Protein 2DYK (pdb70)

Solvent-accessible surface area: 14381 Å² total; per-residue (Å²): 132,47,37,0,0,0,0,0,6,24,38,0,18,11,53,54,1,9,70,90,0,71,161,47,200,93,120,69,63,112,8,61,0,105,15,121,106,28,118,0,45,0,0,4,0,16,41,18,15,88,21,18,52,26,76,161,141,9,61,89,71,0,46,163,6,0,127,90,9,55,0,0,0,0,0,0,2,4,102,14,108,25,12,42,10,1,113,62,0,0,72,14,2,104,187,71,63,46,66,18,7,2,0,0,5,29,0,31,60,81,135,48,65,151,164,5,45,72,6,114,69,4,54,35,44,109,9,15,28,1,0,21,137,111,47,61,26,6,106,93,0,4,100,16,0,52,140,106,15,134,131,46,32,0,0,0,0,0,36,30,130,0,20,11,51,55,1,8,73,93,0,69,158,40,202,90,121,71,72,111,8,59,1,110,15,121,98,26,125,0,40,0,0,1,0,16,37,18,16,106,39,106,128,19,69,154,128,3,40,91,69,0,42,167,8,2,103,85,5,55,0,0,0,0,0,0,10,5,127,52,144,27,46,137,10,1,112,74,0,0,83,1,1,63,112,55,0,15,12,6,6,1,0,0,5,56,0,36,57,82,137,41,65,151,164,5,46,77,6,116,68,3,38,15,12,96,10,16,24,1,0,19,139,107,53,59,24,10,100,86,0,2,82,9,0,51,71,38,11,91

Foldseek 3Di:
DAEEEEDEFPPLCQVLLVVLQQPDEVVKDWHWGQYPLGIYIYIYLHVLDPHRADDPSSLVVVCVVCVRHQEYEYGDALQDDQDPRSLVVLVVVVVVPHQYAYEHEQPVDPVSLVVNVVVCPSPRHDHQYAYSPNGPRSVVVVVVVSVRDD/DAEEEEDEFPPLCQVLLVVLQLVDECCKDWHWGQYVLGIYIYIYLHNLDPHGDDDPSSLVVVCVVCVRHQEYEYEDALQDDQDPRSLVVLVSVVVVVHQYAYEHEQPQDPVSLVVNVVVCPSPNHDHQYAYSPNGPRSVVVVVVVSVRTD

B-factor: mean 21.93, std 9.28, range [5.08, 56.49]

Radius of gyration: 20.12 Å; Cα contacts (8 Å, |Δi|>4): 597; chains: 2; bounding box: 38×38×59 Å

InterPro domains:
  IPR005225 Small GTP-binding domain [TIGR00231] (3-153)
  IPR005225 Small GTP-binding domain [TIGR00231] (174-334)
  IPR006073 GTP binding domain [PF01926] (3-117)
  IPR006073 GTP binding domain [PF01926] (176-290)
  IPR006073 GTP binding domain [PR00326] (176-196)
  IPR006073 GTP binding domain [PR00326] (244-262)
  IPR015946 K homology domain-like, alpha/beta [G3DSA:3.30.300.20] (346-429)
  IPR016484 GTPase Der [MF_00195] (1-429)
  IPR016484 GTPase Der [PIRSF006485] (1-429)
  IPR016484 GTPase Der [TIGR03594] (3-426)
  IPR027417 P-loop containing nucleoside triphosphate hydrolase [G3DSA:3.40.50.300] (1-161)
  IPR027417 P-loop containing nucleoside triphosphate hydrolase [G3DSA:3.40.50.300] (170-342)
  IPR027417 P-loop containing nucleoside triphosphate hydrolase [SSF52540] (3-161)
  IPR027417 P-loop containing nucleoside triphosphate hydrolase [SSF52540] (135-428)
  IPR031166 EngA-type guanine nucleotide-binding (G) domain [PS51712] (2-164)
  IPR031166 EngA-type guanine nucleotide-binding (G) domain [PS51712] (174-344)
  IPR032859 GTPase Der, C-terminal KH-domain-like [PF14714] (346-426)

Nearest PDB structures (foldseek):
  2dyk-assembly2_B  TM=1.006E+00  e=6.445E-31  Thermus thermophilus HB8
  5x4b-assembly1_A  TM=8.809E-01  e=1.754E-14  Bacillus subtilis subsp. subtilis str. 168
  5x4b-assembly2_B  TM=8.937E-01  e=6.808E-14  Bacillus subtilis subsp. subtilis str. 168
  5dn8-assembly1_A  TM=8.579E-01  e=1.245E-12  Coxiella burnetii RSA 493
  9bss-assembly1_W  TM=8.688E-01  e=1.220E-10  Bacillus subtilis subsp. subtilis str. 168

CATH classification: 3.40.50.300

Structure (mmCIF, N/CA/C/O backbone):
data_2DYK
#
_entry.id   2DYK
#
_cell.length_a   35.421
_cell.length_b   50.539
_cell.length_c   50.453
_cell.angle_alpha   119.88
_cell.angle_beta   90.02
_cell.angle_gamma   88.91
#
_symmetry.space_group_name_H-M   'P 1'
#
loop_
_entity.id
_entity.type
_entity.pdbx_description
1 polymer 'GTP-binding protein'
2 non-polymer "GUANOSINE-5'-DIPHOSPHATE"
3 water water
#
loop_
_atom_site.group_PDB
_atom_site.id
_atom_site.type_symbol
_atom_site.label_atom_id
_atom_site.label_alt_id
_atom_site.label_comp_id
_atom_site.label_asym_id
_atom_site.label_entity_id
_atom_site.label_seq_id
_atom_site.pdbx_PDB_ins_code
_atom_site.Cartn_x
_atom_site.Cartn_y
_atom_site.Cartn_z
_atom_site.occupancy
_atom_site.B_iso_or_equiv
_atom_site.auth_seq_id
_atom_site.auth_comp_id
_atom_site.auth_asym_id
_atom_site.auth_atom_id
_atom_site.pdbx_PDB_model_num
ATOM 1 N N . MET A 1 1 ? 46.818 28.012 39.084 1.00 31.80 1 MET A N 1
ATOM 2 C CA . MET A 1 1 ? 45.707 28.922 39.477 1.00 29.36 1 MET A CA 1
ATOM 3 C C . MET A 1 1 ? 44.384 28.378 38.959 1.00 27.14 1 MET A C 1
ATOM 4 O O . MET A 1 1 ? 44.353 27.389 38.217 1.00 25.07 1 MET A O 1
ATOM 9 N N . HIS A 1 2 ? 43.292 29.013 39.371 1.00 24.25 2 HIS A N 1
ATOM 10 C CA . HIS A 1 2 ? 41.966 28.595 38.943 1.00 21.89 2 HIS A CA 1
ATOM 11 C C . HIS A 1 2 ? 41.819 28.834 37.448 1.00 21.01 2 HIS A C 1
ATOM 12 O O . HIS A 1 2 ? 42.444 29.738 36.890 1.00 17.48 2 HIS A O 1
ATOM 19 N N . LYS A 1 3 ? 40.988 28.024 36.800 1.00 19.00 3 LYS A N 1
ATOM 20 C CA . LYS A 1 3 ? 40.778 28.165 35.369 1.00 17.69 3 LYS A CA 1
ATOM 21 C C . LYS A 1 3 ? 39.288 28.325 35.082 1.00 16.05 3 LYS A C 1
ATOM 22 O O . LYS A 1 3 ? 38.472 27.512 35.536 1.00 15.07 3 LYS A O 1
ATOM 28 N N . VAL A 1 4 ? 38.957 29.386 34.345 1.00 13.64 4 VAL A N 1
ATOM 29 C CA . VAL A 1 4 ? 37.589 29.706 33.958 1.00 9.98 4 VAL A CA 1
ATOM 30 C C . VAL A 1 4 ? 37.560 29.717 32.440 1.00 12.54 4 VAL A C 1
ATOM 31 O O . VAL A 1 4 ? 38.409 30.335 31.799 1.00 12.59 4 VAL A O 1
ATOM 35 N N . VAL A 1 5 ? 36.567 29.051 31.862 1.00 12.76 5 VAL A N 1
ATOM 36 C CA . VAL A 1 5 ? 36.494 28.938 30.421 1.00 9.35 5 VAL A CA 1
ATOM 37 C C . VAL A 1 5 ? 35.166 29.432 29.848 1.00 10.58 5 VAL A C 1
ATOM 38 O O . VAL A 1 5 ? 34.088 29.074 30.337 1.00 11.27 5 VAL A O 1
ATOM 42 N N . ILE A 1 6 ? 35.260 30.265 28.814 1.00 10.18 6 ILE A N 1
ATOM 43 C CA . ILE A 1 6 ? 34.087 30.793 28.144 1.00 10.39 6 ILE A CA 1
ATOM 44 C C . ILE A 1 6 ? 33.776 29.850 26.982 1.00 12.49 6 ILE A C 1
ATOM 45 O O . ILE A 1 6 ? 34.671 29.512 26.200 1.00 9.52 6 ILE A O 1
ATOM 50 N N . VAL A 1 7 ? 32.506 29.456 26.889 1.00 10.41 7 VAL A N 1
ATOM 51 C CA . VAL A 1 7 ? 32.010 28.551 25.868 1.00 13.02 7 VAL A CA 1
ATOM 52 C C . VAL A 1 7 ? 30.712 29.130 25.296 1.00 14.29 7 VAL A C 1
ATOM 53 O O . VAL A 1 7 ? 29.885 29.712 26.024 1.00 12.68 7 VAL A O 1
ATOM 57 N N . GLY A 1 8 ? 30.560 29.006 23.983 1.00 16.01 8 GLY A N 1
ATOM 58 C CA . GLY A 1 8 ? 29.373 29.525 23.327 1.00 10.88 8 GLY A CA 1
ATOM 59 C C . GLY A 1 8 ? 29.601 29.584 21.834 1.00 13.74 8 GLY A C 1
ATOM 60 O O . GLY A 1 8 ? 30.743 29.510 21.352 1.00 10.96 8 GLY A O 1
ATOM 61 N N . ARG A 1 9 ? 28.513 29.714 21.093 1.00 11.85 9 ARG A N 1
ATOM 62 C CA . ARG A 1 9 ? 28.607 29.773 19.651 1.00 14.43 9 ARG A CA 1
ATOM 63 C C . ARG A 1 9 ? 29.240 31.074 19.159 1.00 13.86 9 ARG A C 1
ATOM 64 O O . ARG A 1 9 ? 29.405 32.032 19.914 1.00 14.15 9 ARG A O 1
ATOM 72 N N . PRO A 1 10 ? 29.627 31.114 17.872 1.00 15.04 10 PRO A N 1
ATOM 73 C CA . PRO A 1 10 ? 30.243 32.308 17.296 1.00 12.95 10 PRO A CA 1
ATOM 74 C C . PRO A 1 10 ? 29.357 33.554 17.336 1.00 14.16 10 PRO A C 1
ATOM 75 O O . PRO A 1 10 ? 28.124 33.475 17.277 1.00 14.37 10 PRO A O 1
ATOM 79 N N . ASN A 1 11 ? 30.013 34.694 17.474 1.00 12.09 11 ASN A N 1
ATOM 80 C CA . ASN A 1 11 ? 29.385 36.004 17.485 1.00 15.38 11 ASN A CA 1
ATOM 81 C C . ASN A 1 11 ? 28.463 36.380 18.643 1.00 14.68 11 ASN A C 1
ATOM 82 O O . ASN A 1 11 ? 27.707 37.350 18.530 1.00 14.90 11 ASN A O 1
ATOM 87 N N . VAL A 1 12 ? 28.515 35.648 19.751 1.00 13.05 12 VAL A N 1
ATOM 88 C CA . VAL A 1 12 ? 27.664 36.007 20.881 1.00 12.56 12 VAL A CA 1
ATOM 89 C C . VAL A 1 12 ? 28.375 37.024 21.780 1.00 14.04 12 VAL A C 1
ATOM 90 O O . VAL A 1 12 ? 27.796 37.519 22.732 1.00 16.09 12 VAL A O 1
ATOM 94 N N . GLY A 1 13 ? 29.635 37.325 21.475 1.00 11.22 13 GLY A N 1
ATOM 95 C CA . GLY A 1 13 ? 30.360 38.319 22.257 1.00 13.29 13 GLY A CA 1
ATOM 96 C C . GLY A 1 13 ? 31.381 37.804 23.244 1.00 10.18 13 GLY A C 1
ATOM 97 O O . GLY A 1 13 ? 31.730 38.506 24.186 1.00 10.79 13 GLY A O 1
ATOM 98 N N . LYS A 1 14 ? 31.883 36.598 23.015 1.00 7.98 14 LYS A N 1
ATOM 99 C CA . LYS A 1 14 ? 32.871 35.995 23.905 1.00 12.18 14 LYS A CA 1
ATOM 100 C C . LYS A 1 14 ? 34.223 36.720 23.955 1.00 13.11 14 LYS A C 1
ATOM 101 O O . LYS A 1 14 ? 34.779 36.941 25.039 1.00 11.17 14 LYS A O 1
ATOM 107 N N . SER A 1 15 ? 34.757 37.104 22.800 1.00 13.60 15 SER A N 1
ATOM 108 C CA . SER A 1 15 ? 36.062 37.760 22.799 1.00 15.61 15 SER A CA 1
ATOM 109 C C . SER A 1 15 ? 35.957 39.149 23.408 1.00 14.06 15 SER A C 1
ATOM 110 O O . SER A 1 15 ? 36.890 39.608 24.058 1.00 14.52 15 SER A O 1
ATOM 113 N N . SER A 1 16 ? 34.828 39.822 23.186 1.00 11.84 16 SER A N 1
ATOM 114 C CA . SER A 1 16 ? 34.633 41.150 23.757 1.00 14.64 16 SER A CA 1
ATOM 115 C C . SER A 1 16 ? 34.545 41.030 25.280 1.00 13.03 16 SER A C 1
ATOM 116 O O . SER A 1 16 ? 35.132 41.841 26.005 1.00 13.64 16 SER A O 1
ATOM 119 N N . LEU A 1 17 ? 33.814 40.026 25.760 1.00 11.62 17 LEU A N 1
ATOM 120 C CA . LEU A 1 17 ? 33.683 39.787 27.192 1.00 12.77 17 LEU A CA 1
ATOM 121 C C . LEU A 1 17 ? 35.059 39.428 27.793 1.00 14.09 17 LEU A C 1
ATOM 122 O O . LEU A 1 17 ? 35.439 39.926 28.857 1.00 12.07 17 LEU A O 1
ATOM 127 N N . PHE A 1 18 ? 35.794 38.560 27.098 1.00 11.42 18 PHE A N 1
ATOM 128 C CA . PHE A 1 18 ? 37.139 38.153 27.511 1.00 13.20 18 PHE A CA 1
ATOM 129 C C . PHE A 1 18 ? 38.032 39.398 27.698 1.00 13.78 18 PHE A C 1
ATOM 130 O O . PHE A 1 18 ? 38.730 39.534 28.716 1.00 14.05 18 PHE A O 1
ATOM 138 N N . ASN A 1 19 ? 38.004 40.305 26.723 1.00 14.23 19 ASN A N 1
ATOM 139 C CA . ASN A 1 19 ? 38.818 41.510 26.785 1.00 17.03 19 ASN A CA 1
ATOM 140 C C . ASN A 1 19 ? 38.440 42.434 27.951 1.00 17.83 19 ASN A C 1
ATOM 141 O O . ASN A 1 19 ? 39.318 43.042 28.571 1.00 14.57 19 ASN A O 1
ATOM 146 N N . ARG A 1 20 ? 37.150 42.525 28.261 1.00 16.58 20 ARG A N 1
ATOM 147 C CA . ARG A 1 20 ? 36.699 43.355 29.381 1.00 16.56 20 ARG A CA 1
ATOM 148 C C . ARG A 1 20 ? 37.160 42.759 30.697 1.00 14.40 20 ARG A C 1
ATOM 149 O O . ARG A 1 20 ? 37.633 43.473 31.579 1.00 16.89 20 ARG A O 1
ATOM 157 N N . LEU A 1 21 ? 37.039 41.443 30.821 1.00 14.75 21 LEU A N 1
ATOM 158 C CA . LEU A 1 21 ? 37.403 40.769 32.058 1.00 16.41 21 LEU A CA 1
ATOM 159 C C . LEU A 1 21 ? 38.896 40.855 32.310 1.00 17.91 21 LEU A C 1
ATOM 160 O O . LEU A 1 21 ? 39.330 41.051 33.444 1.00 14.30 21 LEU A O 1
ATOM 165 N N . LEU A 1 22 ? 39.670 40.745 31.239 1.00 16.14 22 LEU A N 1
ATOM 166 C CA . LEU A 1 22 ? 41.124 40.829 31.337 1.00 18.25 22 LEU A CA 1
ATOM 167 C C . LEU A 1 22 ? 41.552 42.224 31.795 1.00 18.69 22 LEU A C 1
ATOM 168 O O . LEU A 1 22 ? 42.501 42.372 32.556 1.00 19.83 22 LEU A O 1
ATOM 173 N N . LYS A 1 23 ? 40.855 43.250 31.325 1.00 18.17 23 LYS A N 1
ATOM 174 C CA . LYS A 1 23 ? 41.195 44.620 31.696 1.00 22.70 23 LYS A CA 1
ATOM 175 C C . LYS A 1 23 ? 40.615 45.050 33.044 1.00 20.12 23 LYS A C 1
ATOM 176 O O . LYS A 1 23 ? 40.888 46.144 33.524 1.00 22.00 23 LYS A O 1
ATOM 182 N N . LYS A 1 24 ? 39.833 44.179 33.658 1.00 23.31 24 LYS A N 1
ATOM 183 C CA . LYS A 1 24 ? 39.217 44.480 34.942 1.00 26.10 24 LYS A CA 1
ATOM 184 C C . LYS A 1 24 ? 40.243 44.693 36.057 1.00 27.18 24 LYS A C 1
ATOM 185 O O . LYS A 1 24 ? 41.309 44.066 36.084 1.00 21.98 24 LYS A O 1
ATOM 191 N N . ARG A 1 25 ? 39.902 45.602 36.962 1.00 27.55 25 ARG A N 1
ATOM 192 C CA . ARG A 1 25 ? 40.713 45.910 38.135 1.00 32.05 25 ARG A CA 1
ATOM 193 C C . ARG A 1 25 ? 39.712 45.792 39.282 1.00 36.34 25 ARG A C 1
ATOM 194 O O . ARG A 1 25 ? 38.617 45.260 39.104 1.00 35.50 25 ARG A O 1
ATOM 202 N N . SER A 1 26 ? 40.073 46.303 40.451 1.00 42.41 26 SER A N 1
ATOM 203 C CA . SER A 1 26 ? 39.163 46.269 41.594 1.00 45.01 26 SER A CA 1
ATOM 204 C C . SER A 1 26 ? 39.425 47.433 42.543 1.00 45.86 26 SER A C 1
ATOM 205 O O . SER A 1 26 ? 39.553 48.579 42.100 1.00 47.69 26 SER A O 1
ATOM 208 N N . ASP A 1 38 ? 44.128 28.199 18.792 1.00 38.14 38 ASP A N 1
ATOM 209 C CA . ASP A 1 38 ? 42.788 28.755 18.640 1.00 38.98 38 ASP A CA 1
ATOM 210 C C . ASP A 1 38 ? 42.276 29.438 19.923 1.00 34.86 38 ASP A C 1
ATOM 211 O O . ASP A 1 38 ? 41.399 30.295 19.862 1.00 35.94 38 ASP A O 1
ATOM 216 N N . LEU A 1 39 ? 42.832 29.062 21.073 1.00 31.72 39 LEU A N 1
ATOM 217 C CA . LEU A 1 39 ? 42.410 29.623 22.358 1.00 28.32 39 LEU A CA 1
ATOM 218 C C . LEU A 1 39 ? 42.980 31.006 22.670 1.00 27.53 39 LEU A C 1
ATOM 219 O O . LEU A 1 39 ? 44.037 31.384 22.173 1.00 26.78 39 LEU A O 1
ATOM 224 N N . LYS A 1 40 ? 42.249 31.759 23.487 1.00 24.38 40 LYS A N 1
ATOM 225 C CA . LYS A 1 40 ? 42.691 33.070 23.957 1.00 21.68 40 LYS A CA 1
ATOM 226 C C . LYS A 1 40 ? 42.826 32.824 25.452 1.00 19.25 40 LYS A C 1
ATOM 227 O O . LYS A 1 40 ? 41.899 32.312 26.089 1.00 13.84 40 LYS A O 1
ATOM 233 N N . GLU A 1 41 ? 43.986 33.157 26.008 1.00 15.60 41 GLU A N 1
ATOM 234 C CA . GLU A 1 41 ? 44.229 32.914 27.420 1.00 16.78 41 GLU A CA 1
ATOM 235 C C . GLU A 1 41 ? 44.695 34.193 28.095 1.00 14.89 41 GLU A C 1
ATOM 236 O O . GLU A 1 41 ? 45.515 34.927 27.552 1.00 14.85 41 GLU A O 1
ATOM 242 N N . GLY A 1 42 ? 44.159 34.466 29.275 1.00 12.32 42 GLY A N 1
ATOM 243 C CA . GLY A 1 42 ? 44.527 35.687 29.969 1.00 11.61 42 GLY A CA 1
ATOM 244 C C . GLY A 1 42 ? 44.322 35.561 31.453 1.00 15.44 42 GLY A C 1
ATOM 245 O O . GLY A 1 42 ? 43.416 34.858 31.895 1.00 13.64 42 GLY A O 1
ATOM 246 N N . VAL A 1 43 ? 45.164 36.243 32.227 1.00 15.65 43 VAL A N 1
ATOM 247 C CA . VAL A 1 43 ? 45.067 36.191 33.681 1.00 17.90 43 VAL A CA 1
ATOM 248 C C . VAL A 1 43 ? 44.206 37.347 34.183 1.00 18.91 43 VAL A C 1
ATOM 249 O O . VAL A 1 43 ? 44.544 38.497 33.975 1.00 21.48 43 VAL A O 1
ATOM 253 N N . VAL A 1 44 ? 43.083 37.038 34.822 1.00 17.99 44 VAL A N 1
ATOM 254 C CA . VAL A 1 44 ? 42.224 38.097 35.358 1.00 18.28 44 VAL A CA 1
ATOM 255 C C . VAL A 1 44 ? 42.671 38.303 36.804 1.00 18.40 44 VAL A C 1
ATOM 256 O O . VAL A 1 44 ? 42.837 37.338 37.549 1.00 20.86 44 VAL A O 1
ATOM 260 N N . GLU A 1 45 ? 42.876 39.551 37.196 1.00 20.74 45 GLU A N 1
ATOM 261 C CA . GLU A 1 45 ? 43.311 39.832 38.556 1.00 23.21 45 GLU A CA 1
ATOM 262 C C . GLU A 1 45 ? 42.598 41.041 39.146 1.00 21.52 45 GLU A C 1
ATOM 263 O O . GLU A 1 45 ? 42.608 42.121 38.566 1.00 18.28 45 GLU A O 1
ATOM 269 N N . THR A 1 46 ? 41.977 40.843 40.306 1.00 22.37 46 THR A N 1
ATOM 270 C CA . THR A 1 46 ? 41.251 41.910 40.989 1.00 24.66 46 THR A CA 1
ATOM 271 C C . THR A 1 46 ? 41.458 41.667 42.476 1.00 24.88 46 THR A C 1
ATOM 272 O O . THR A 1 46 ? 42.197 40.763 42.843 1.00 23.96 46 THR A O 1
ATOM 276 N N . ASP A 1 47 ? 40.809 42.447 43.338 1.00 27.42 47 ASP A N 1
ATOM 277 C CA . ASP A 1 47 ? 40.994 42.245 44.773 1.00 29.70 47 ASP A CA 1
ATOM 278 C C . ASP A 1 47 ? 40.517 40.881 45.250 1.00 27.70 47 ASP A C 1
ATOM 279 O O . ASP A 1 47 ? 40.899 40.437 46.325 1.00 28.83 47 ASP A O 1
ATOM 284 N N . ARG A 1 48 ? 39.701 40.198 44.451 1.00 27.54 48 ARG A N 1
ATOM 285 C CA . ARG A 1 48 ? 39.222 38.871 44.848 1.00 26.79 48 ARG A CA 1
ATOM 286 C C . ARG A 1 48 ? 40.297 37.789 44.628 1.00 27.99 48 ARG A C 1
ATOM 287 O O . ARG A 1 48 ? 40.232 36.707 45.203 1.00 29.21 48 ARG A O 1
ATOM 295 N N . GLY A 1 49 ? 41.297 38.083 43.803 1.00 24.26 49 GLY A N 1
ATOM 296 C CA . GLY A 1 49 ? 42.337 37.101 43.553 1.00 22.91 49 GLY A CA 1
ATOM 297 C C . GLY A 1 49 ? 42.542 36.996 42.057 1.00 19.82 49 GLY A C 1
ATOM 298 O O . GLY A 1 49 ? 42.077 37.859 41.314 1.00 18.74 49 GLY A O 1
ATOM 299 N N . ARG A 1 50 ? 43.220 35.954 41.595 1.00 18.87 50 ARG A N 1
ATOM 300 C CA . ARG A 1 50 ? 43.412 35.844 40.162 1.00 18.66 50 ARG A CA 1
ATOM 301 C C . ARG A 1 50 ? 43.048 34.476 39.639 1.00 14.96 50 ARG A C 1
ATOM 302 O O . ARG A 1 50 ? 43.017 33.502 40.376 1.00 17.35 50 ARG A O 1
ATOM 310 N N . PHE A 1 51 ? 42.733 34.425 38.354 1.00 15.79 51 PHE A N 1
ATOM 311 C CA . PHE A 1 51 ? 42.395 33.165 37.718 1.00 13.68 51 PHE A CA 1
ATOM 312 C C . PHE A 1 51 ? 42.734 33.259 36.229 1.00 13.48 51 PHE A C 1
ATOM 313 O O . PHE A 1 51 ? 42.931 34.348 35.702 1.00 13.46 51 PHE A O 1
ATOM 321 N N . LEU A 1 52 ? 42.870 32.111 35.576 1.00 13.89 52 LEU A N 1
ATOM 322 C CA . LEU A 1 52 ? 43.180 32.082 34.145 1.00 16.06 52 LEU A CA 1
ATOM 323 C C . LEU A 1 52 ? 41.872 32.002 33.389 1.00 13.53 52 LEU A C 1
ATOM 324 O O . LEU A 1 52 ? 41.095 31.081 33.607 1.00 12.86 52 LEU A O 1
ATOM 329 N N . LEU A 1 53 ? 41.638 32.982 32.521 1.00 13.92 53 LEU A N 1
ATOM 330 C CA . LEU A 1 53 ? 40.426 33.037 31.712 1.00 14.44 53 LEU A CA 1
ATOM 331 C C . LEU A 1 53 ? 40.751 32.507 30.314 1.00 14.93 53 LEU A C 1
ATOM 332 O O . LEU A 1 53 ? 41.759 32.888 29.729 1.00 11.05 53 LEU A O 1
ATOM 337 N N . VAL A 1 54 ? 39.893 31.631 29.791 1.00 14.60 54 VAL A N 1
ATOM 338 C CA . VAL A 1 54 ? 40.110 31.031 28.485 1.00 14.26 54 VAL A CA 1
ATOM 339 C C . VAL A 1 54 ? 38.879 31.196 27.594 1.00 13.59 54 VAL A C 1
ATOM 340 O O . VAL A 1 54 ? 37.765 30.885 28.011 1.00 12.06 54 VAL A O 1
ATOM 344 N N . ASP A 1 55 ? 39.078 31.719 26.385 1.00 12.48 55 ASP A N 1
ATOM 345 C CA . ASP A 1 55 ? 37.972 31.870 25.437 1.00 14.10 55 ASP A CA 1
ATOM 346 C C . ASP A 1 55 ? 38.176 30.775 24.396 1.00 14.89 55 ASP A C 1
ATOM 347 O O . ASP A 1 55 ? 39.262 30.657 23.817 1.00 16.10 55 ASP A O 1
ATOM 352 N N . THR A 1 56 ? 37.141 29.974 24.172 1.00 13.82 56 THR A N 1
ATOM 353 C CA . THR A 1 56 ? 37.184 28.866 23.205 1.00 13.33 56 THR A CA 1
ATOM 354 C C . THR A 1 56 ? 36.550 29.172 21.834 1.00 15.59 56 THR A C 1
ATOM 355 O O . THR A 1 56 ? 36.423 28.277 20.989 1.00 15.92 56 THR A O 1
ATOM 359 N N . GLY A 1 57 ? 36.149 30.423 21.618 1.00 15.97 57 GLY A N 1
ATOM 360 C CA . GLY A 1 57 ? 35.514 30.810 20.358 1.00 18.22 57 GLY A CA 1
ATOM 361 C C . GLY A 1 57 ? 36.307 30.472 19.110 1.00 20.03 57 GLY A C 1
ATOM 362 O O . GLY A 1 57 ? 35.735 30.080 18.087 1.00 19.12 57 GLY A O 1
ATOM 363 N N . GLY A 1 58 ? 37.625 30.627 19.183 1.00 16.66 58 GLY A N 1
ATOM 364 C CA . GLY A 1 58 ? 38.461 30.309 18.037 1.00 20.65 58 GLY A CA 1
ATOM 365 C C . GLY A 1 58 ? 38.464 28.831 17.647 1.00 21.64 58 GLY A C 1
ATOM 366 O O . GLY A 1 58 ? 38.904 28.478 16.554 1.00 24.67 58 GLY A O 1
ATOM 367 N N . LEU A 1 59 ? 37.980 27.960 18.526 1.00 20.54 59 LEU A N 1
ATOM 368 C CA . LEU A 1 59 ? 37.943 26.532 18.243 1.00 20.39 59 LEU A CA 1
ATOM 369 C C . LEU A 1 59 ? 36.856 26.149 17.250 1.00 23.78 59 LEU A C 1
ATOM 370 O O . LEU A 1 59 ? 36.888 25.058 16.672 1.00 26.77 59 LEU A O 1
ATOM 375 N N . TRP A 1 60 ? 35.881 27.030 17.065 1.00 23.90 60 TRP A N 1
ATOM 376 C CA . TRP A 1 60 ? 34.806 26.756 16.122 1.00 26.06 60 TRP A CA 1
ATOM 377 C C . TRP A 1 60 ? 35.236 27.185 14.713 1.00 31.27 60 TRP A C 1
ATOM 378 O O . TRP A 1 60 ? 35.898 28.212 14.546 1.00 29.14 60 TRP A O 1
ATOM 389 N N . SER A 1 61 ? 34.862 26.402 13.704 1.00 34.59 61 SER A N 1
ATOM 390 C CA . SER A 1 61 ? 35.185 26.770 12.328 1.00 40.35 61 SER A CA 1
ATOM 391 C C . SER A 1 61 ? 34.015 27.622 11.844 1.00 40.62 61 SER A C 1
ATOM 392 O O . SER A 1 61 ? 34.193 28.766 11.411 1.00 43.51 61 SER A O 1
ATOM 395 N N . GLY A 1 62 ? 32.818 27.047 11.935 1.00 38.24 62 GLY A N 1
ATOM 396 C CA . GLY A 1 62 ? 31.607 27.746 11.553 1.00 35.04 6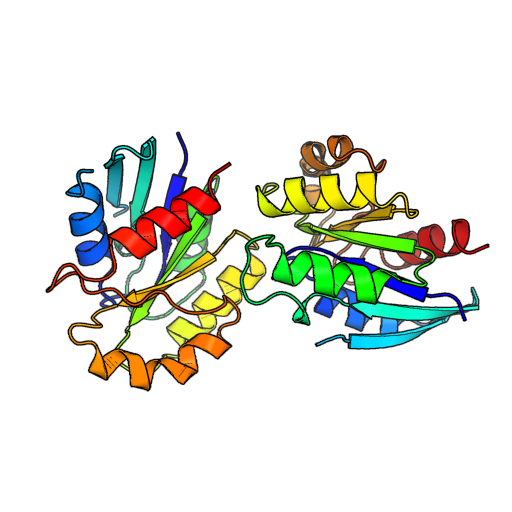2 GLY A CA 1
ATOM 397 C C . GLY A 1 62 ? 30.688 27.830 12.769 1.00 31.69 62 GLY A C 1
ATOM 398 O O . GLY A 1 62 ? 31.124 27.622 13.897 1.00 28.37 62 GLY A O 1
ATOM 399 N N . ASP A 1 63 ? 29.411 28.096 12.540 1.00 28.68 63 ASP A N 1
ATOM 400 C CA . ASP A 1 63 ? 28.458 28.242 13.628 1.00 28.86 63 ASP A CA 1
ATOM 401 C C . ASP A 1 63 ? 27.674 26.994 14.006 1.00 26.21 63 ASP A C 1
ATOM 402 O O . ASP A 1 63 ? 26.692 27.084 14.736 1.00 25.25 63 ASP A O 1
ATOM 407 N N . LYS A 1 64 ? 28.094 25.835 13.518 1.00 25.23 64 LYS A N 1
ATOM 408 C CA . LYS A 1 64 ? 27.390 24.605 13.852 1.00 27.04 64 LYS A CA 1
ATOM 409 C C . LYS A 1 64 ? 28.152 23.765 14.870 1.00 24.56 64 LYS A C 1
ATOM 410 O O . LYS A 1 64 ? 29.380 23.642 14.786 1.00 22.96 64 LYS A O 1
ATOM 416 N N . TRP A 1 65 ? 27.431 23.202 15.842 1.00 22.16 65 TRP A N 1
ATOM 417 C CA . TRP A 1 65 ? 28.056 22.361 16.857 1.00 23.01 65 TRP A CA 1
ATOM 418 C C . TRP A 1 65 ? 28.350 21.049 16.145 1.00 25.91 65 TRP A C 1
ATOM 419 O O . TRP A 1 65 ? 27.450 20.420 15.587 1.00 30.52 65 TRP A O 1
ATOM 430 N N . GLU A 1 66 ? 29.611 20.647 16.145 1.00 27.66 66 GLU A N 1
ATOM 431 C CA . GLU A 1 66 ? 30.012 19.425 15.461 1.00 29.31 66 GLU A CA 1
ATOM 432 C C . GLU A 1 66 ? 30.985 18.660 16.332 1.00 27.79 66 GLU A C 1
ATOM 433 O O . GLU A 1 66 ? 31.622 19.235 17.224 1.00 24.66 66 GLU A O 1
ATOM 439 N N . LYS A 1 67 ? 31.093 17.364 16.068 1.00 25.48 67 LYS A N 1
ATOM 440 C CA . LYS A 1 67 ? 31.987 16.496 16.810 1.00 26.66 67 LYS A CA 1
ATOM 441 C C . LYS A 1 67 ? 33.409 17.051 16.881 1.00 24.03 67 LYS A C 1
ATOM 442 O O . LYS A 1 67 ? 34.052 16.989 17.930 1.00 24.66 67 LYS A O 1
ATOM 448 N N . LYS A 1 68 ? 33.888 17.616 15.778 1.00 24.50 68 LYS A N 1
ATOM 449 C CA . LYS A 1 68 ? 35.240 18.163 15.729 1.00 27.48 68 LYS A CA 1
ATOM 450 C C . LYS A 1 68 ? 35.431 19.274 16.761 1.00 26.52 68 LYS A C 1
ATOM 451 O O . LYS A 1 68 ? 36.444 19.323 17.466 1.00 27.47 68 LYS A O 1
ATOM 457 N N . ILE A 1 69 ? 34.460 20.172 16.831 1.00 24.84 69 ILE A N 1
ATOM 458 C CA . ILE A 1 69 ? 34.520 21.286 17.772 1.00 22.44 69 ILE A CA 1
ATOM 459 C C . ILE A 1 69 ? 34.358 20.770 19.198 1.00 21.39 69 ILE A C 1
ATOM 460 O O . ILE A 1 69 ? 35.107 21.150 20.087 1.00 19.65 69 ILE A O 1
ATOM 465 N N . GLN A 1 70 ? 33.394 19.880 19.416 1.00 21.07 70 GLN A N 1
ATOM 466 C CA . GLN A 1 70 ? 33.193 19.333 20.756 1.00 20.45 70 GLN A CA 1
ATOM 467 C C . GLN A 1 70 ? 34.465 18.700 21.328 1.00 22.06 70 GLN A C 1
ATOM 468 O O . GLN A 1 70 ? 34.767 18.840 22.517 1.00 18.82 70 GLN A O 1
ATOM 474 N N . GLU A 1 71 ? 35.215 18.003 20.483 1.00 21.20 71 GLU A N 1
ATOM 475 C CA . GLU A 1 71 ? 36.445 17.369 20.934 1.00 23.72 71 GLU A CA 1
ATOM 476 C C . GLU A 1 71 ? 37.488 18.428 21.301 1.00 18.79 71 GLU A C 1
ATOM 477 O O . GLU A 1 71 ? 38.279 18.224 22.208 1.00 19.74 71 GLU A O 1
ATOM 483 N N . LYS A 1 72 ? 37.488 19.552 20.591 1.00 18.32 72 LYS A N 1
ATOM 484 C CA . LYS A 1 72 ? 38.413 20.643 20.883 1.00 20.15 72 LYS A CA 1
ATOM 485 C C . LYS A 1 72 ? 38.009 21.308 22.204 1.00 19.65 72 LYS A C 1
ATOM 486 O O . LYS A 1 72 ? 38.854 21.636 23.041 1.00 19.01 72 LYS A O 1
ATOM 492 N N . VAL A 1 73 ? 36.713 21.535 22.370 1.00 16.84 73 VAL A N 1
ATOM 493 C CA . VAL A 1 73 ? 36.201 22.148 23.590 1.00 18.86 73 VAL A CA 1
ATOM 494 C C . VAL A 1 73 ? 36.451 21.254 24.797 1.00 19.43 73 VAL A C 1
ATOM 495 O O . VAL A 1 73 ? 36.777 21.748 25.888 1.00 20.23 73 VAL A O 1
ATOM 499 N N . ASP A 1 74 ? 36.295 19.944 24.612 1.00 22.29 74 ASP A N 1
ATOM 500 C CA . ASP A 1 74 ? 36.539 18.982 25.688 1.00 23.17 74 ASP A CA 1
ATOM 501 C C . ASP A 1 74 ? 37.950 19.157 26.248 1.00 22.26 74 ASP A C 1
ATOM 502 O O . ASP A 1 74 ? 38.162 19.114 27.461 1.00 19.94 74 ASP A O 1
ATOM 507 N N . ARG A 1 75 ? 38.922 19.308 25.354 1.00 23.47 75 ARG A N 1
ATOM 508 C CA . ARG A 1 75 ? 40.310 19.456 25.786 1.00 27.18 75 ARG A CA 1
ATOM 509 C C . ARG A 1 75 ? 40.487 20.771 26.515 1.00 26.59 75 ARG A C 1
ATOM 510 O O . ARG A 1 75 ? 41.161 20.838 27.533 1.00 27.58 75 ARG A O 1
ATOM 518 N N . ALA A 1 76 ? 39.872 21.823 25.992 1.00 25.16 76 ALA A N 1
ATOM 519 C CA . ALA A 1 76 ? 39.995 23.129 26.619 1.00 25.66 76 ALA A CA 1
ATOM 520 C C . ALA A 1 76 ? 39.392 23.139 28.021 1.00 25.70 76 ALA A C 1
ATOM 521 O O . ALA A 1 76 ? 39.859 23.865 28.894 1.00 24.06 76 ALA A O 1
ATOM 523 N N . LEU A 1 77 ? 38.365 22.321 28.236 1.00 26.08 77 LEU A N 1
ATOM 524 C CA . LEU A 1 77 ? 37.699 22.259 29.528 1.00 27.45 77 LEU A CA 1
ATOM 525 C C . LEU A 1 77 ? 38.349 21.303 30.520 1.00 30.85 77 LEU A C 1
ATOM 526 O O . LEU A 1 77 ? 37.915 21.213 31.667 1.00 30.51 77 LEU A O 1
ATOM 531 N N . GLU A 1 78 ? 39.383 20.597 30.074 1.00 33.05 78 GLU A N 1
ATOM 532 C CA . GLU A 1 78 ? 40.077 19.614 30.904 1.00 38.62 78 GLU A CA 1
ATOM 533 C C . GLU A 1 78 ? 40.198 19.929 32.389 1.00 38.63 78 GLU A C 1
ATOM 534 O O . GLU A 1 78 ? 39.672 19.189 33.225 1.00 43.52 78 GLU A O 1
ATOM 540 N N . ASP A 1 79 ? 40.884 21.015 32.728 1.00 36.45 79 ASP A N 1
ATOM 541 C CA . ASP A 1 79 ? 41.071 21.359 34.137 1.00 34.94 79 ASP A CA 1
ATOM 542 C C . ASP A 1 79 ? 40.300 22.602 34.569 1.00 31.12 79 ASP A C 1
ATOM 543 O O . ASP A 1 79 ? 40.713 23.319 35.481 1.00 29.91 79 ASP A O 1
ATOM 548 N N . ALA A 1 80 ? 39.169 22.840 33.915 1.00 27.36 80 ALA A N 1
ATOM 549 C CA . ALA A 1 80 ? 38.329 23.992 34.210 1.00 24.75 80 ALA A CA 1
ATOM 550 C C . ALA A 1 80 ? 37.550 23.854 35.524 1.00 23.28 80 ALA A C 1
ATOM 551 O O . ALA A 1 80 ? 36.990 22.802 35.812 1.00 21.77 80 ALA A O 1
ATOM 553 N N . GLU A 1 81 ? 37.522 24.917 36.323 1.00 22.04 81 GLU A N 1
ATOM 554 C CA . GLU A 1 81 ? 36.755 24.889 37.567 1.00 19.52 81 GLU A CA 1
ATOM 555 C C . GLU A 1 81 ? 35.364 25.456 37.305 1.00 18.00 81 GLU A C 1
ATOM 556 O O . GLU A 1 81 ? 34.370 25.058 37.935 1.00 17.48 81 GLU A O 1
ATOM 562 N N . VAL A 1 82 ? 35.290 26.396 36.370 1.00 16.03 82 VAL A N 1
ATOM 563 C CA . VAL A 1 82 ? 34.016 27.042 36.069 1.00 14.07 82 VAL A CA 1
ATOM 564 C C . VAL A 1 82 ? 33.880 27.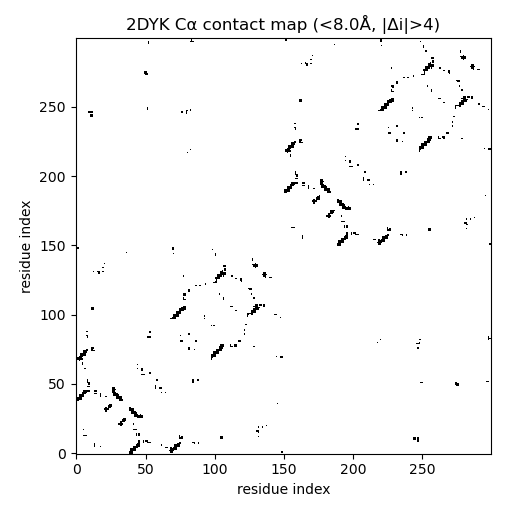338 34.594 1.00 14.98 82 VAL A C 1
ATOM 565 O O . VAL A 1 82 ? 34.847 27.711 33.929 1.00 14.56 82 VAL A O 1
ATOM 569 N N . VAL A 1 83 ? 32.665 27.162 34.090 1.00 12.92 83 VAL A N 1
ATOM 570 C CA . VAL A 1 83 ? 32.375 27.441 32.700 1.00 11.64 83 VAL A CA 1
ATOM 571 C C . VAL A 1 83 ? 31.448 28.648 32.613 1.00 11.94 83 VAL A C 1
ATOM 572 O O . VAL A 1 83 ? 30.467 28.745 33.360 1.00 14.46 83 VAL A O 1
ATOM 576 N N . LEU A 1 84 ? 31.778 29.574 31.725 1.00 13.25 84 LEU A N 1
ATOM 577 C CA . LEU A 1 84 ? 30.941 30.749 31.500 1.00 12.34 84 LEU A CA 1
ATOM 578 C C . LEU A 1 84 ? 30.299 30.421 30.158 1.00 12.69 84 LEU A C 1
ATOM 579 O O . LEU A 1 84 ? 30.969 30.422 29.119 1.00 12.42 84 LEU A O 1
ATOM 584 N N . PHE A 1 85 ? 29.020 30.082 30.208 1.00 10.61 85 PHE A N 1
ATOM 585 C CA . PHE A 1 85 ? 28.257 29.745 29.018 1.00 9.18 85 PHE A CA 1
ATOM 586 C C . PHE A 1 85 ? 27.646 31.044 28.494 1.00 7.01 85 PHE A C 1
ATOM 587 O O . PHE A 1 85 ? 26.708 31.604 29.072 1.00 7.70 85 PHE A O 1
ATOM 595 N N . ALA A 1 86 ? 28.229 31.543 27.409 1.00 8.20 86 ALA A N 1
ATOM 596 C CA . ALA A 1 86 ? 27.789 32.762 26.780 1.00 8.01 86 ALA A CA 1
ATOM 597 C C . ALA A 1 86 ? 26.678 32.552 25.735 1.00 11.46 86 ALA A C 1
ATOM 598 O O . ALA A 1 86 ? 26.858 31.812 24.753 1.00 9.41 86 ALA A O 1
ATOM 600 N N . VAL A 1 87 ? 25.539 33.206 25.961 1.00 9.06 87 VAL A N 1
ATOM 601 C CA . VAL A 1 87 ? 24.408 33.160 25.027 1.00 12.37 87 VAL A CA 1
ATOM 602 C C . VAL A 1 87 ? 23.982 34.596 24.723 1.00 14.00 87 VAL A C 1
ATOM 603 O O . VAL A 1 87 ? 24.036 35.459 25.596 1.00 13.83 87 VAL A O 1
ATOM 607 N N . ASP A 1 88 ? 23.589 34.859 23.476 1.00 14.07 88 ASP A N 1
ATOM 608 C CA . ASP A 1 88 ? 23.199 36.202 23.069 1.00 16.91 88 ASP A CA 1
ATOM 609 C C . ASP A 1 88 ? 21.992 36.632 23.896 1.00 17.22 88 ASP A C 1
ATOM 610 O O . ASP A 1 88 ? 21.000 35.909 23.969 1.00 14.70 88 ASP A O 1
ATOM 615 N N . GLY A 1 89 ? 22.096 37.797 24.535 1.00 16.02 89 GLY A N 1
ATOM 616 C CA . GLY A 1 89 ? 21.000 38.283 25.359 1.00 20.36 89 GLY A CA 1
ATOM 617 C C . GLY A 1 89 ? 19.906 38.976 24.555 1.00 21.73 89 GLY A C 1
ATOM 618 O O . GLY A 1 89 ? 18.848 39.294 25.087 1.00 25.87 89 GLY A O 1
ATOM 619 N N . ARG A 1 90 ? 20.151 39.217 23.275 1.00 19.88 90 ARG A N 1
ATOM 620 C CA . ARG A 1 90 ? 19.152 39.882 22.445 1.00 23.38 90 ARG A CA 1
ATOM 621 C C . ARG A 1 90 ? 18.548 38.919 21.416 1.00 25.12 90 ARG A C 1
ATOM 622 O O . ARG A 1 90 ? 17.324 38.827 21.282 1.00 27.77 90 ARG A O 1
ATOM 630 N N . ALA A 1 91 ? 19.404 38.190 20.704 1.00 22.87 91 ALA A N 1
ATOM 631 C CA . ALA A 1 91 ? 18.949 37.244 19.689 1.00 21.13 91 ALA A CA 1
ATOM 632 C C . ALA A 1 91 ? 18.247 36.046 20.318 1.00 21.68 91 ALA A C 1
ATOM 633 O O . ALA A 1 91 ? 18.464 35.727 21.482 1.00 20.17 91 ALA A O 1
ATOM 635 N N . GLU A 1 92 ? 17.405 35.373 19.543 1.00 19.91 92 GLU A N 1
ATOM 636 C CA . GLU A 1 92 ? 16.714 34.205 20.065 1.00 19.71 92 GLU A CA 1
ATOM 637 C C . GLU A 1 92 ? 17.707 33.055 20.180 1.00 16.78 92 GLU A C 1
ATOM 638 O O . GLU A 1 92 ? 18.713 33.021 19.461 1.00 16.71 92 GLU A O 1
ATOM 644 N N . LEU A 1 93 ? 17.430 32.128 21.090 1.00 13.50 93 LEU A N 1
ATOM 645 C CA . LEU A 1 93 ? 18.284 30.955 21.276 1.00 17.39 93 LEU A CA 1
ATOM 646 C C . LEU A 1 93 ? 18.267 30.148 19.992 1.00 16.62 93 LEU A C 1
ATOM 647 O O . LEU A 1 93 ? 17.224 30.018 19.340 1.00 14.81 93 LEU A O 1
ATOM 652 N N . THR A 1 94 ? 19.426 29.604 19.646 1.00 14.21 94 THR A N 1
ATOM 653 C CA . THR A 1 94 ? 19.596 28.842 18.420 1.00 15.02 94 THR A CA 1
ATOM 654 C C . THR A 1 94 ? 19.781 27.355 18.674 1.00 15.92 94 THR A C 1
ATOM 655 O O . THR A 1 94 ? 20.023 26.928 19.814 1.00 14.34 94 THR A O 1
ATOM 659 N N . GLN A 1 95 ? 19.669 26.556 17.609 1.00 16.06 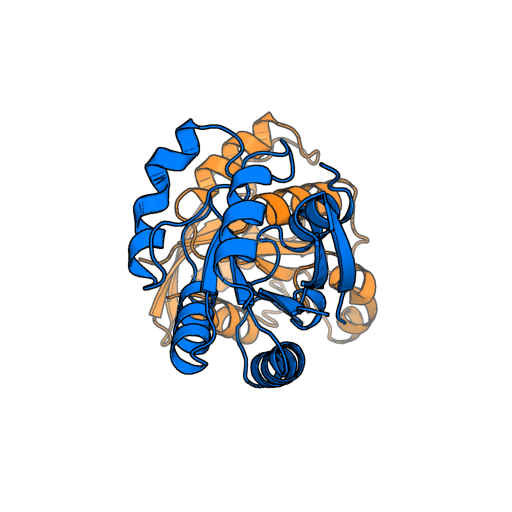95 GLN A N 1
ATOM 660 C CA . GLN A 1 95 ? 19.874 25.128 17.764 1.00 18.35 95 GLN A CA 1
ATOM 661 C C . GLN A 1 95 ? 21.266 24.906 18.376 1.00 18.00 95 GLN A C 1
ATOM 662 O O . GLN A 1 95 ? 21.432 24.048 19.250 1.00 18.61 95 GLN A O 1
ATOM 668 N N . ALA A 1 96 ? 22.258 25.677 17.929 1.00 15.82 96 ALA A N 1
ATOM 669 C CA . ALA A 1 96 ? 23.619 25.542 18.469 1.00 14.40 96 ALA A CA 1
ATOM 670 C C . ALA A 1 96 ? 23.639 25.814 19.971 1.00 13.89 96 ALA A C 1
ATOM 671 O O . ALA A 1 96 ? 24.329 25.118 20.718 1.00 14.48 96 ALA A O 1
ATOM 673 N N . ASP A 1 97 ? 22.891 26.824 20.423 1.00 14.47 97 ASP A N 1
ATOM 674 C CA . ASP A 1 97 ? 22.829 27.134 21.852 1.00 15.20 97 ASP A CA 1
ATOM 675 C C . ASP A 1 97 ? 22.299 25.950 22.644 1.00 15.61 97 ASP A C 1
ATOM 676 O O . ASP A 1 97 ? 22.892 25.545 23.646 1.00 12.65 97 ASP A O 1
ATOM 681 N N . TYR A 1 98 ? 21.172 25.403 22.190 1.00 14.04 98 TYR A N 1
ATOM 682 C CA . TYR A 1 98 ? 20.556 24.271 22.859 1.00 14.06 98 TYR A CA 1
ATOM 683 C C . TYR A 1 98 ? 21.472 23.052 22.878 1.00 14.04 98 TYR A C 1
ATOM 684 O O . TYR A 1 98 ? 21.486 22.288 23.838 1.00 14.71 98 TYR A O 1
ATOM 693 N N . GLU A 1 99 ? 22.254 22.873 21.826 1.00 15.44 99 GLU A N 1
ATOM 694 C CA . GLU A 1 99 ? 23.168 21.739 21.768 1.00 18.40 99 GLU A CA 1
ATOM 695 C C . GLU A 1 99 ? 24.376 21.912 22.702 1.00 15.78 99 GLU A C 1
ATOM 696 O O . GLU A 1 99 ? 24.813 20.961 23.346 1.00 15.57 99 GLU A O 1
ATOM 702 N N . VAL A 1 100 ? 24.902 23.128 22.778 1.00 13.65 100 VAL A N 1
ATOM 703 C CA . VAL A 1 100 ? 26.028 23.416 23.665 1.00 14.30 100 VAL A CA 1
ATOM 704 C C . VAL A 1 100 ? 25.534 23.310 25.115 1.00 13.35 100 VAL A C 1
ATOM 705 O O . VAL A 1 100 ? 26.275 22.896 26.005 1.00 16.59 100 VAL A O 1
ATOM 709 N N . ALA A 1 101 ? 24.280 23.683 25.346 1.00 11.77 101 ALA A N 1
ATOM 710 C CA . ALA A 1 101 ? 23.684 23.582 26.678 1.00 13.64 101 ALA A CA 1
ATOM 711 C C . ALA A 1 101 ? 23.624 22.117 27.123 1.00 14.48 101 ALA A C 1
ATOM 712 O O . ALA A 1 101 ? 23.992 21.789 28.247 1.00 14.09 101 ALA A O 1
ATOM 714 N N . GLU A 1 102 ? 23.163 21.232 26.241 1.00 13.19 102 GLU A N 1
ATOM 715 C CA . GLU A 1 102 ? 23.069 19.816 26.589 1.00 16.78 102 GLU A CA 1
ATOM 716 C C . GLU A 1 102 ? 24.471 19.245 26.828 1.00 13.46 102 GLU A C 1
ATOM 717 O O . GLU A 1 102 ? 24.681 18.421 27.709 1.00 11.21 102 GLU A O 1
ATOM 723 N N . TYR A 1 103 ? 25.428 19.687 26.030 1.00 13.69 103 TYR A N 1
ATOM 724 C CA . TYR A 1 103 ? 26.804 19.224 26.182 1.00 14.11 103 TYR A CA 1
ATOM 725 C C . TYR A 1 103 ? 27.337 19.637 27.569 1.00 13.24 103 TYR A C 1
ATOM 726 O O . TYR A 1 103 ? 27.985 18.844 28.272 1.00 12.46 103 TYR A O 1
ATOM 735 N N . LEU A 1 104 ? 27.038 20.868 27.979 1.00 9.89 104 LEU A N 1
ATOM 736 C CA . LEU A 1 104 ? 27.503 21.359 29.281 1.00 11.36 104 LEU A CA 1
ATOM 737 C C . LEU A 1 104 ? 26.859 20.668 30.476 1.00 12.71 104 LEU A C 1
ATOM 738 O O . LEU A 1 104 ? 27.514 20.439 31.499 1.00 10.85 104 LEU A O 1
ATOM 743 N N . ARG A 1 105 ? 25.577 20.337 30.350 1.00 14.90 105 ARG A N 1
ATOM 744 C CA . ARG A 1 105 ? 24.872 19.635 31.418 1.00 14.18 105 ARG A CA 1
ATOM 745 C C . ARG A 1 105 ? 25.521 18.257 31.556 1.00 17.16 105 ARG A C 1
ATOM 746 O O . ARG A 1 105 ? 25.770 17.781 32.670 1.00 14.57 105 ARG A O 1
ATOM 754 N N . ARG A 1 106 ? 25.803 17.622 30.420 1.00 16.72 106 ARG A N 1
ATOM 755 C CA . ARG A 1 106 ? 26.430 16.300 30.437 1.00 18.44 106 ARG A CA 1
ATOM 756 C C . ARG A 1 106 ? 27.840 16.372 31.041 1.00 17.09 106 ARG A C 1
ATOM 757 O O . ARG A 1 106 ? 28.233 15.490 31.817 1.00 17.93 106 ARG A O 1
ATOM 765 N N . LYS A 1 107 ? 28.586 17.425 30.702 1.00 15.91 107 LYS A N 1
ATOM 766 C CA . LYS A 1 107 ? 29.949 17.616 31.220 1.00 16.47 107 LYS A CA 1
ATOM 767 C C . LYS A 1 107 ? 29.996 17.716 32.747 1.00 18.50 107 LYS A C 1
ATOM 768 O O . LYS A 1 107 ? 30.967 17.294 33.381 1.00 14.89 107 LYS A O 1
ATOM 774 N N . GLY A 1 108 ? 28.941 18.290 33.319 1.00 17.62 108 GLY A N 1
ATOM 775 C CA . GLY A 1 108 ? 28.829 18.418 34.759 1.00 19.12 108 GLY A CA 1
ATOM 776 C C . GLY A 1 108 ? 29.745 19.386 35.478 1.00 18.28 108 GLY A C 1
ATOM 777 O O . GLY A 1 108 ? 29.977 19.229 36.676 1.00 19.50 108 GLY A O 1
ATOM 778 N N . LYS A 1 109 ? 30.280 20.373 34.768 1.00 15.98 109 LYS A N 1
ATOM 779 C CA . LYS A 1 109 ? 31.141 21.361 35.404 1.00 19.22 109 LYS A CA 1
ATOM 780 C C . LYS A 1 109 ? 30.284 22.551 35.823 1.00 17.20 109 LYS A C 1
ATOM 781 O O . LYS A 1 109 ? 29.295 22.867 35.157 1.00 18.11 109 LYS A O 1
ATOM 787 N N . PRO A 1 110 ? 30.644 23.229 36.927 1.00 15.48 110 PRO A N 1
ATOM 788 C CA . PRO A 1 110 ? 29.841 24.388 37.347 1.00 15.55 110 PRO A CA 1
ATOM 789 C C . PRO A 1 110 ? 29.681 25.329 36.151 1.00 15.17 110 PRO A C 1
ATOM 790 O O . PRO A 1 110 ? 30.661 25.631 35.473 1.00 12.19 110 PRO A O 1
ATOM 794 N N . VAL A 1 111 ? 28.457 25.786 35.894 1.00 12.78 111 VAL A N 1
ATOM 795 C CA . VAL A 1 111 ? 28.206 26.685 34.780 1.00 12.11 111 VAL A CA 1
ATOM 796 C C . VAL A 1 111 ? 27.537 27.983 35.201 1.00 12.64 111 VAL A C 1
ATOM 797 O O . VAL A 1 111 ? 26.539 27.983 35.935 1.00 14.75 111 VAL A O 1
ATOM 801 N N . ILE A 1 112 ? 28.091 29.094 34.750 1.00 10.25 112 ILE A N 1
ATOM 802 C CA . ILE A 1 112 ? 27.470 30.384 35.007 1.00 11.61 112 ILE A CA 1
ATOM 803 C C . ILE A 1 112 ? 26.928 30.795 33.639 1.00 11.97 112 ILE A C 1
ATOM 804 O O . ILE A 1 112 ? 27.681 30.907 32.666 1.00 10.59 112 ILE A O 1
ATOM 809 N N . LEU A 1 113 ? 25.618 30.981 33.555 1.00 11.36 113 LEU A N 1
ATOM 810 C CA . LEU A 1 113 ? 25.008 31.386 32.296 1.00 11.63 113 LEU A CA 1
ATOM 811 C C . LEU A 1 113 ? 25.143 32.900 32.160 1.00 8.62 113 LEU A C 1
ATOM 812 O O . LEU A 1 113 ? 24.660 33.656 32.989 1.00 12.02 113 LEU A O 1
ATOM 817 N N . VAL A 1 114 ? 25.810 33.338 31.101 1.00 11.03 114 VAL A N 1
ATOM 818 C CA . VAL A 1 114 ? 26.032 34.751 30.864 1.00 9.43 114 VAL A CA 1
ATOM 819 C C . VAL A 1 114 ? 25.263 35.227 29.646 1.00 12.75 114 VAL A C 1
ATOM 820 O O . VAL A 1 114 ? 25.430 34.689 28.546 1.00 12.46 114 VAL A O 1
ATOM 824 N N . ALA A 1 115 ? 24.401 36.226 29.839 1.00 13.26 115 ALA A N 1
ATOM 825 C CA . ALA A 1 115 ? 23.638 36.787 28.721 1.00 12.35 115 ALA A CA 1
ATOM 826 C C . ALA A 1 115 ? 24.449 37.985 28.269 1.00 14.12 115 ALA A C 1
ATOM 827 O O . ALA A 1 115 ? 24.777 38.877 29.065 1.00 15.35 115 ALA A O 1
ATOM 829 N N . THR A 1 116 ? 24.785 37.997 26.992 1.00 12.25 116 THR A N 1
ATOM 830 C CA . THR A 1 116 ? 25.612 39.038 26.429 1.00 13.93 116 THR A CA 1
ATOM 831 C C . THR A 1 116 ? 24.830 40.085 25.667 1.00 13.55 116 THR A C 1
ATOM 832 O O . THR A 1 116 ? 23.685 39.868 25.289 1.00 14.92 116 THR A O 1
ATOM 836 N N . LYS A 1 117 ? 25.490 41.216 25.440 1.00 14.75 117 LYS A N 1
ATOM 837 C CA . LYS A 1 117 ? 24.927 42.337 24.702 1.00 12.74 117 LYS A CA 1
ATOM 838 C C . LYS A 1 117 ? 23.673 42.912 25.356 1.00 12.68 117 LYS A C 1
ATOM 839 O O . LYS A 1 117 ? 22.812 43.460 24.664 1.00 13.08 117 LYS A O 1
ATOM 845 N N . VAL A 1 118 ? 23.532 42.747 26.667 1.00 12.01 118 VAL A N 1
ATOM 846 C CA . VAL A 1 118 ? 22.363 43.320 27.354 1.00 13.49 118 VAL A CA 1
ATOM 847 C C . VAL A 1 118 ? 22.798 44.777 27.602 1.00 16.54 118 VAL A C 1
ATOM 848 O O . VAL A 1 118 ? 23.149 45.157 28.724 1.00 14.11 118 VAL A O 1
ATOM 852 N N . ASP A 1 119 ? 22.763 45.580 26.539 1.00 13.54 119 ASP A N 1
ATOM 853 C CA . ASP A 1 119 ? 23.226 46.962 26.600 1.00 17.21 119 ASP A CA 1
ATOM 854 C C . ASP A 1 119 ? 22.402 47.923 27.447 1.00 18.42 119 ASP A C 1
ATOM 855 O O . ASP A 1 119 ? 22.930 48.915 27.937 1.00 16.28 119 ASP A O 1
ATOM 860 N N . ASP A 1 120 ? 21.117 47.631 27.602 1.00 16.96 120 ASP A N 1
ATOM 861 C CA . ASP A 1 120 ? 20.232 48.478 28.400 1.00 19.76 120 ASP A CA 1
ATOM 862 C C . ASP A 1 120 ? 19.378 47.594 29.299 1.00 17.61 120 ASP A C 1
ATOM 863 O O . ASP A 1 120 ? 19.066 46.459 28.948 1.00 18.33 120 ASP A O 1
ATOM 868 N N . PRO A 1 121 ? 19.003 48.095 30.486 1.00 19.49 121 PRO A N 1
ATOM 869 C CA . PRO A 1 121 ? 18.182 47.302 31.407 1.00 20.85 121 PRO A CA 1
ATOM 870 C C . PRO A 1 121 ? 16.919 46.724 30.761 1.00 18.78 121 PRO A C 1
ATOM 871 O O . PRO A 1 121 ? 16.466 45.656 31.140 1.00 18.85 121 PRO A O 1
ATOM 875 N N . LYS A 1 122 ? 16.371 47.419 29.777 1.00 19.44 122 LYS A N 1
ATOM 876 C CA . LYS A 1 122 ? 15.145 46.959 29.136 1.00 23.57 122 LYS A CA 1
ATOM 877 C C . LYS A 1 122 ? 15.270 45.579 28.500 1.00 24.69 122 LYS A C 1
ATOM 878 O O . LYS A 1 122 ? 14.304 44.816 28.471 1.00 25.85 122 LYS A O 1
ATOM 884 N N . HIS A 1 123 ? 16.462 45.254 28.007 1.00 21.76 123 HIS A N 1
ATOM 885 C CA . HIS A 1 123 ? 16.680 43.969 27.370 1.00 21.63 123 HIS A CA 1
ATOM 886 C C . HIS A 1 123 ? 16.573 42.821 28.362 1.00 20.15 123 HIS A C 1
ATOM 887 O O . HIS A 1 123 ? 16.320 41.676 27.981 1.00 18.07 123 HIS A O 1
ATOM 894 N N . GLU A 1 124 ? 16.749 43.125 29.641 1.00 18.87 124 GLU A N 1
ATOM 895 C CA . GLU A 1 124 ? 16.686 42.096 30.666 1.00 21.23 124 GLU A CA 1
ATOM 896 C C . GLU A 1 124 ? 15.292 41.483 30.772 1.00 22.63 124 GLU A C 1
ATOM 897 O O . GLU A 1 124 ? 15.138 40.329 31.177 1.00 21.88 124 GLU A O 1
ATOM 903 N N . LEU A 1 125 ? 14.277 42.244 30.384 1.00 23.24 125 LEU A N 1
ATOM 904 C CA . LEU A 1 125 ? 12.914 41.737 30.445 1.00 24.35 125 LEU A CA 1
ATOM 905 C C . LEU A 1 125 ? 12.672 40.586 29.481 1.00 23.35 125 LEU A C 1
ATOM 906 O O . LEU A 1 125 ? 11.717 39.829 29.648 1.00 25.36 125 LEU A O 1
ATOM 911 N N . TYR A 1 126 ? 13.549 40.447 28.491 1.00 19.52 126 TYR A N 1
ATOM 912 C CA . TYR A 1 126 ? 13.401 39.425 27.464 1.00 23.03 126 TYR A CA 1
ATOM 913 C C . TYR A 1 126 ? 14.353 38.228 27.528 1.00 22.06 126 TYR A C 1
ATOM 914 O O . TYR A 1 126 ? 14.588 37.564 26.523 1.00 23.36 126 TYR A O 1
ATOM 923 N N . LEU A 1 127 ? 14.874 37.937 28.710 1.00 18.82 127 LEU A N 1
ATOM 924 C CA . LEU A 1 127 ? 15.800 36.824 28.860 1.00 19.90 127 LEU A CA 1
ATOM 925 C C . LEU A 1 127 ? 15.129 35.515 29.297 1.00 19.25 127 LEU A C 1
ATOM 926 O O . LEU A 1 127 ? 15.809 34.519 29.534 1.00 18.11 127 LEU A O 1
ATOM 931 N N . GLY A 1 128 ? 13.795 35.530 29.384 1.00 18.17 128 GLY A N 1
ATOM 932 C CA . GLY A 1 128 ? 13.034 34.362 29.806 1.00 15.71 128 GLY A CA 1
ATOM 933 C C . GLY A 1 128 ? 13.448 33.003 29.272 1.00 15.66 128 GLY A C 1
ATOM 934 O O . GLY A 1 128 ? 13.626 32.076 30.053 1.00 13.94 128 GLY A O 1
ATOM 935 N N . PRO A 1 129 ? 13.604 32.843 27.948 1.00 12.93 129 PRO A N 1
ATOM 936 C CA . PRO A 1 129 ? 14.000 31.552 27.374 1.00 15.60 129 PRO A CA 1
ATOM 937 C C . PRO A 1 129 ? 15.296 31.015 27.980 1.00 16.20 129 PRO A C 1
ATOM 938 O O . PRO A 1 129 ? 15.501 29.809 28.028 1.00 15.96 129 PRO A O 1
ATOM 942 N N . LEU A 1 130 ? 16.156 31.914 28.455 1.00 13.25 130 LEU A N 1
ATOM 943 C CA . LEU A 1 130 ? 17.438 31.509 29.047 1.00 16.86 130 LEU A CA 1
ATOM 944 C C . LEU A 1 130 ? 17.332 30.727 30.361 1.00 19.90 130 LEU A C 1
ATOM 945 O O . LEU A 1 130 ? 18.140 29.829 30.617 1.00 19.01 130 LEU A O 1
ATOM 950 N N . TYR A 1 131 ? 16.348 31.077 31.193 1.00 19.29 131 TYR A N 1
ATOM 951 C CA . TYR A 1 131 ? 16.141 30.422 32.489 1.00 23.02 131 TYR A CA 1
ATOM 952 C C . TYR A 1 131 ? 15.875 28.917 32.374 1.00 25.17 131 TYR A C 1
ATOM 953 O O . TYR A 1 131 ? 16.081 28.174 33.330 1.00 27.60 131 TYR A O 1
ATOM 962 N N . GLY A 1 132 ? 15.418 28.469 31.212 1.00 23.68 132 GLY A N 1
ATOM 963 C CA . GLY A 1 132 ? 15.131 27.057 31.055 1.00 27.28 132 GLY A CA 1
ATOM 964 C C . GLY A 1 132 ? 16.275 26.183 30.586 1.00 29.11 132 GLY A C 1
ATOM 965 O O . GLY A 1 132 ? 16.119 24.966 30.502 1.00 28.72 132 GLY A O 1
ATOM 966 N N . LEU A 1 133 ? 17.423 26.786 30.276 1.00 28.45 133 LEU A N 1
ATOM 967 C CA . LEU A 1 133 ? 18.579 26.026 29.803 1.00 25.62 133 LEU A CA 1
ATOM 968 C C . LEU A 1 133 ? 19.131 25.103 30.884 1.00 24.17 133 LEU A C 1
ATOM 969 O O . LEU A 1 133 ? 20.011 24.279 30.627 1.00 24.70 133 LEU A O 1
ATOM 974 N N . GLY A 1 134 ? 18.613 25.255 32.094 1.00 22.23 134 GLY A N 1
ATOM 975 C CA . GLY A 1 134 ? 19.035 24.417 33.200 1.00 20.72 134 GLY A CA 1
ATOM 976 C C . GLY A 1 134 ? 20.250 24.885 33.970 1.00 21.89 134 GLY A C 1
ATOM 977 O O . GLY A 1 134 ? 20.915 24.072 34.619 1.00 21.93 134 GLY A O 1
ATOM 978 N N . PHE A 1 135 ? 20.531 26.188 33.942 1.00 20.96 135 PHE A N 1
ATOM 979 C CA . PHE A 1 135 ? 21.707 26.708 34.636 1.00 20.91 135 PHE A CA 1
ATOM 980 C C . PHE A 1 135 ? 21.437 27.795 35.671 1.00 20.60 135 PHE A C 1
ATOM 981 O O . PHE A 1 135 ? 22.373 28.388 36.201 1.00 23.20 135 PHE A O 1
ATOM 989 N N . GLY A 1 136 ? 20.173 28.049 35.974 1.00 20.69 136 GLY A N 1
ATOM 990 C CA . GLY A 1 136 ? 19.865 29.096 36.932 1.00 20.40 136 GLY A CA 1
ATOM 991 C C . GLY A 1 136 ? 19.680 30.423 36.225 1.00 19.49 136 GLY A C 1
ATOM 992 O O . GLY A 1 136 ? 19.750 30.484 34.993 1.00 19.43 136 GLY A O 1
ATOM 993 N N . ASP A 1 137 ? 19.439 31.487 36.990 1.00 17.12 137 ASP A N 1
ATOM 994 C CA . ASP A 1 137 ? 19.247 32.807 36.402 1.00 16.41 137 ASP A CA 1
ATOM 995 C C . ASP A 1 137 ? 20.504 33.226 35.636 1.00 15.70 137 ASP A C 1
ATOM 996 O O . ASP A 1 137 ? 21.620 33.031 36.103 1.00 14.25 137 ASP A O 1
ATOM 1001 N N . PRO A 1 138 ? 20.328 33.792 34.436 1.00 13.55 138 PRO A N 1
ATOM 1002 C CA . PRO A 1 138 ? 21.464 34.243 33.631 1.00 13.78 138 PRO A CA 1
ATOM 1003 C C . PRO A 1 138 ? 21.958 35.573 34.205 1.00 14.96 138 PRO A C 1
ATOM 1004 O O . PRO A 1 138 ? 21.167 36.351 34.745 1.00 14.61 138 PRO A O 1
ATOM 1008 N N . ILE A 1 139 ? 23.258 35.824 34.122 1.00 11.97 139 ILE A N 1
ATOM 1009 C CA . ILE A 1 139 ? 23.800 37.093 34.595 1.00 11.36 139 ILE A CA 1
ATOM 1010 C C . ILE A 1 139 ? 23.914 37.975 33.360 1.00 12.54 139 ILE A C 1
ATOM 1011 O O . ILE A 1 139 ? 24.668 37.666 32.437 1.00 12.23 139 ILE A O 1
ATOM 1016 N N . PRO A 1 140 ? 23.162 39.087 33.320 1.00 14.96 140 PRO A N 1
ATOM 1017 C CA . PRO A 1 140 ? 23.231 39.961 32.158 1.00 15.90 140 PRO A CA 1
ATOM 1018 C C . PRO A 1 140 ? 24.501 40.772 32.105 1.00 16.81 140 PRO A C 1
ATOM 1019 O O . PRO A 1 140 ? 24.921 41.340 33.109 1.00 17.47 140 PRO A O 1
ATOM 1023 N N . THR A 1 141 ? 25.110 40.820 30.929 1.00 12.96 141 THR A N 1
ATOM 1024 C CA . THR A 1 141 ? 26.310 41.614 30.750 1.00 14.32 141 THR A CA 1
ATOM 1025 C C . THR A 1 141 ? 26.260 42.355 29.428 1.00 13.50 141 THR A C 1
ATOM 1026 O O . THR A 1 141 ? 25.411 42.087 28.569 1.00 14.20 141 THR A O 1
ATOM 1030 N N . SER A 1 142 ? 27.169 43.305 29.296 1.00 13.19 142 SER A N 1
ATOM 1031 C CA . SER A 1 142 ? 27.334 44.091 28.085 1.00 15.67 142 SER A CA 1
ATOM 1032 C C . SER A 1 142 ? 28.793 44.482 28.042 1.00 16.53 142 SER A C 1
ATOM 1033 O O . SER A 1 142 ? 29.280 45.132 28.967 1.00 16.57 142 SER A O 1
ATOM 1036 N N . SER A 1 143 ? 29.508 44.072 26.999 1.00 16.17 143 SER A N 1
ATOM 1037 C CA . SER A 1 143 ? 30.913 44.458 26.891 1.00 17.35 143 SER A CA 1
ATOM 1038 C C . SER A 1 143 ? 30.971 45.851 26.294 1.00 18.41 143 SER A C 1
ATOM 1039 O O . SER A 1 143 ? 31.900 46.604 26.554 1.00 18.12 143 SER A O 1
ATOM 1042 N N . GLU A 1 144 ? 29.966 46.196 25.500 1.00 19.51 144 GLU A N 1
ATOM 1043 C CA . GLU A 1 144 ? 29.903 47.520 24.878 1.00 21.95 144 GLU A CA 1
ATOM 1044 C C . GLU A 1 144 ? 29.744 48.605 25.961 1.00 21.59 144 GLU A C 1
ATOM 1045 O O . GLU A 1 144 ? 30.394 49.649 25.896 1.00 21.52 144 GLU A O 1
ATOM 1051 N N . HIS A 1 145 ? 28.887 48.353 26.950 1.00 19.57 145 HIS A N 1
ATOM 1052 C CA . HIS A 1 145 ? 28.649 49.322 28.030 1.00 21.40 145 HIS A CA 1
ATOM 1053 C C . HIS A 1 145 ? 29.267 48.953 29.374 1.00 21.95 145 HIS A C 1
ATOM 1054 O O . HIS A 1 145 ? 29.012 49.628 30.380 1.00 23.19 145 HIS A O 1
ATOM 1061 N N . ALA A 1 146 ? 30.068 47.890 29.381 1.00 19.50 146 ALA A N 1
ATOM 1062 C CA . ALA A 1 146 ? 30.724 47.380 30.577 1.00 18.97 146 ALA A CA 1
ATOM 1063 C C . ALA A 1 146 ? 29.734 47.157 31.727 1.00 17.75 146 ALA A C 1
ATOM 1064 O O . ALA A 1 146 ? 29.961 47.614 32.853 1.00 19.60 146 ALA A O 1
ATOM 1066 N N . ARG A 1 147 ? 28.635 46.456 31.443 1.00 15.51 147 ARG A N 1
ATOM 1067 C CA . ARG A 1 147 ? 27.622 46.185 32.467 1.00 16.16 147 ARG A CA 1
ATOM 1068 C C . ARG A 1 147 ? 27.715 44.748 32.972 1.00 16.26 147 ARG A C 1
ATOM 1069 O O . ARG A 1 147 ? 28.047 43.840 32.208 1.00 14.94 147 ARG A O 1
ATOM 1077 N N . GLY A 1 148 ? 27.406 44.562 34.257 1.00 16.57 148 GLY A N 1
ATOM 1078 C CA . GLY A 1 148 ? 27.381 43.247 34.878 1.00 15.35 148 GLY A CA 1
ATOM 1079 C C . GLY A 1 148 ? 28.689 42.524 35.172 1.00 16.40 148 GLY A C 1
ATOM 1080 O O . GLY A 1 148 ? 28.669 41.385 35.651 1.00 15.92 148 GLY A O 1
ATOM 1081 N N . LEU A 1 149 ? 29.814 43.173 34.905 1.00 16.77 149 LEU A N 1
ATOM 1082 C CA . LEU A 1 149 ? 31.120 42.558 35.128 1.00 17.27 149 LEU A CA 1
ATOM 1083 C C . LEU A 1 149 ? 31.396 42.311 36.599 1.00 18.39 149 LEU A C 1
ATOM 1084 O O . LEU A 1 149 ? 32.023 41.305 36.942 1.00 15.44 149 LEU A O 1
ATOM 1089 N N . GLU A 1 150 ? 30.938 43.218 37.466 1.00 17.06 150 GLU A N 1
ATOM 1090 C CA . GLU A 1 150 ? 31.126 43.029 38.898 1.00 20.05 150 GLU A CA 1
ATOM 1091 C C . GLU A 1 150 ? 30.343 41.799 39.349 1.00 17.18 150 GLU A C 1
ATOM 1092 O O . GLU A 1 150 ? 30.870 40.950 40.060 1.00 17.47 150 GLU A O 1
ATOM 1098 N N . GLU A 1 151 ? 29.077 41.707 38.938 1.00 16.10 151 GLU A N 1
ATOM 1099 C CA . GLU A 1 151 ? 28.233 40.571 39.312 1.00 14.81 151 GLU A CA 1
ATOM 1100 C C . GLU A 1 151 ? 28.827 39.265 38.771 1.00 10.84 151 GLU A C 1
ATOM 1101 O O . GLU A 1 151 ? 28.780 38.230 39.418 1.00 12.11 151 GLU A O 1
ATOM 1107 N N . LEU A 1 152 ? 29.386 39.310 37.575 1.00 12.61 152 LEU A N 1
ATOM 1108 C CA . LEU A 1 152 ? 29.985 38.104 37.007 1.00 13.71 152 LEU A CA 1
ATOM 1109 C C . LEU A 1 152 ? 31.221 37.646 37.798 1.00 13.56 152 LEU A C 1
ATOM 1110 O O . LEU A 1 152 ? 31.408 36.457 38.028 1.00 14.67 152 LEU A O 1
ATOM 1115 N N . LEU A 1 153 ? 32.057 38.589 38.221 1.00 13.64 153 LEU A N 1
ATOM 1116 C CA . LEU A 1 153 ? 33.252 38.225 38.982 1.00 15.39 153 LEU A CA 1
ATOM 1117 C C . LEU A 1 153 ? 32.882 37.642 40.338 1.00 16.30 153 LEU A C 1
ATOM 1118 O O . LEU A 1 153 ? 33.537 36.732 40.839 1.00 16.10 153 LEU A O 1
ATOM 1123 N N . GLU A 1 154 ? 31.823 38.177 40.930 1.00 15.87 154 GLU A N 1
ATOM 1124 C CA . GLU A 1 154 ? 31.364 37.689 42.216 1.00 17.23 154 GLU A CA 1
ATOM 1125 C C . GLU A 1 154 ? 30.877 36.261 42.074 1.00 14.07 154 GLU A C 1
ATOM 1126 O O . GLU A 1 154 ? 31.174 35.432 42.915 1.00 13.45 154 GLU A O 1
ATOM 1132 N N . ALA A 1 155 ? 30.115 35.975 41.018 1.00 11.85 155 ALA A N 1
ATOM 1133 C CA . ALA A 1 155 ? 29.609 34.617 40.785 1.00 12.11 155 ALA A CA 1
ATOM 1134 C C . ALA A 1 155 ? 30.757 33.639 40.540 1.00 10.45 155 ALA A C 1
ATOM 1135 O O . ALA A 1 155 ? 30.758 32.509 41.044 1.00 13.06 155 ALA A O 1
ATOM 1137 N N . ILE A 1 156 ? 31.736 34.069 39.760 1.00 12.95 156 ILE A N 1
ATOM 1138 C CA . ILE A 1 156 ? 32.887 33.221 39.467 1.00 13.78 156 ILE A CA 1
ATOM 1139 C C . ILE A 1 156 ? 33.581 32.824 40.778 1.00 14.11 156 ILE A C 1
ATOM 1140 O O . ILE A 1 156 ? 33.822 31.634 41.048 1.00 14.37 156 ILE A O 1
ATOM 1145 N N . TRP A 1 157 ? 33.874 33.818 41.611 1.00 16.34 157 TRP A N 1
ATOM 1146 C CA . TRP A 1 157 ? 34.558 33.540 42.866 1.00 17.73 157 TRP A CA 1
ATOM 1147 C C . TRP A 1 157 ? 33.758 32.736 43.892 1.00 20.72 157 TRP A C 1
ATOM 1148 O O . TRP A 1 157 ? 34.354 32.087 44.736 1.00 21.54 157 TRP A O 1
ATOM 1159 N N . GLU A 1 158 ? 32.426 32.745 43.818 1.00 21.57 158 GLU A N 1
ATOM 1160 C CA . GLU A 1 158 ? 31.633 31.950 44.758 1.00 25.62 158 GLU A CA 1
ATOM 1161 C C . GLU A 1 158 ? 31.784 30.467 44.405 1.00 25.70 158 GLU A C 1
ATOM 1162 O O . GLU A 1 158 ? 31.505 29.592 45.220 1.00 26.76 158 GLU A O 1
ATOM 1168 N N . ARG A 1 159 ? 32.233 30.175 43.191 1.00 22.75 159 ARG A N 1
ATOM 1169 C CA . ARG A 1 159 ? 32.382 28.781 42.785 1.00 24.54 159 ARG A CA 1
ATOM 1170 C C . ARG A 1 159 ? 33.811 28.267 42.740 1.00 25.64 159 ARG A C 1
ATOM 1171 O O . ARG A 1 159 ? 34.027 27.071 42.599 1.00 28.95 159 ARG A O 1
ATOM 1179 N N . LEU A 1 160 ? 34.788 29.154 42.862 1.00 27.65 160 LEU A N 1
ATOM 1180 C CA . LEU A 1 160 ? 36.180 28.713 42.859 1.00 31.18 160 LEU A CA 1
ATOM 1181 C C . LEU A 1 160 ? 36.546 28.226 44.270 1.00 35.67 160 LEU A C 1
ATOM 1182 O O . LEU A 1 160 ? 36.645 29.021 45.212 1.00 36.00 160 LEU A O 1
ATOM 1187 N N . PRO A 1 161 ? 36.758 26.907 44.431 1.00 39.12 161 PRO A N 1
ATOM 1188 C CA . PRO A 1 161 ? 37.109 26.355 45.745 1.00 41.26 161 PRO A CA 1
ATOM 1189 C C . PRO A 1 161 ? 38.303 27.001 46.453 1.00 41.47 161 PRO A C 1
ATOM 1190 O O . PRO A 1 161 ? 39.127 27.669 45.786 1.00 42.01 161 PRO A O 1
ATOM 1194 N N . MET B 1 1 ? 6.123 28.560 10.500 1.00 35.99 1 MET B N 1
ATOM 1195 C CA . MET B 1 1 ? 7.266 27.895 9.812 1.00 33.63 1 MET B CA 1
ATOM 1196 C C . MET B 1 1 ? 8.572 28.663 10.032 1.00 31.36 1 MET B C 1
ATOM 1197 O O . MET B 1 1 ? 8.565 29.819 10.461 1.00 28.60 1 MET B O 1
ATOM 1202 N N . HIS B 1 2 ? 9.685 27.999 9.736 1.00 28.03 2 HIS B N 1
ATOM 1203 C CA . HIS B 1 2 ? 11.011 28.587 9.872 1.00 24.43 2 HIS B CA 1
ATOM 1204 C C . HIS B 1 2 ? 11.151 29.766 8.922 1.00 22.61 2 HIS B C 1
ATOM 1205 O O . HIS B 1 2 ? 10.544 29.791 7.847 1.00 18.88 2 HIS B O 1
ATOM 1212 N N . LYS B 1 3 ? 11.946 30.750 9.320 1.00 19.43 3 LYS B N 1
ATOM 1213 C CA . LYS B 1 3 ? 12.143 31.928 8.490 1.00 18.41 3 LYS B CA 1
ATOM 1214 C C . LYS B 1 3 ? 13.624 32.110 8.196 1.00 17.36 3 LYS B C 1
ATOM 1215 O O . LYS B 1 3 ? 14.439 32.137 9.125 1.00 15.79 3 LYS B O 1
ATOM 1221 N N . VAL B 1 4 ? 13.944 32.234 6.906 1.00 14.01 4 VAL B N 1
ATOM 1222 C CA . VAL B 1 4 ? 15.311 32.405 6.414 1.00 12.70 4 VAL B CA 1
ATOM 1223 C C . VAL B 1 4 ? 15.361 33.703 5.624 1.00 14.21 4 VAL B C 1
ATOM 1224 O O . VAL B 1 4 ? 14.539 33.936 4.743 1.00 13.11 4 VAL B O 1
ATOM 1228 N N . VAL B 1 5 ? 16.337 34.549 5.931 1.00 12.81 5 VAL B N 1
ATOM 1229 C CA . VAL B 1 5 ? 16.412 35.835 5.273 1.00 12.56 5 VAL B CA 1
ATOM 1230 C C . VAL B 1 5 ? 17.729 36.081 4.550 1.00 11.11 5 VAL B C 1
ATOM 1231 O O . VAL B 1 5 ? 18.801 35.856 5.093 1.00 11.27 5 VAL B O 1
ATOM 1235 N N . ILE B 1 6 ? 17.632 36.564 3.319 1.00 12.33 6 ILE B N 1
ATOM 1236 C CA . ILE B 1 6 ? 18.827 36.861 2.544 1.00 11.45 6 ILE B CA 1
ATOM 1237 C C . ILE B 1 6 ? 19.176 38.322 2.787 1.00 12.33 6 ILE B C 1
ATOM 1238 O O . ILE B 1 6 ? 18.308 39.191 2.739 1.00 12.49 6 ILE B O 1
ATOM 1243 N N . VAL B 1 7 ? 20.450 38.573 3.060 1.00 11.17 7 VAL B N 1
ATOM 1244 C CA . VAL B 1 7 ? 20.948 39.911 3.309 1.00 11.71 7 VAL B CA 1
ATOM 1245 C C . VAL B 1 7 ? 22.246 40.125 2.533 1.00 12.07 7 VAL B C 1
ATOM 1246 O O . VAL B 1 7 ? 23.069 39.208 2.405 1.00 11.82 7 VAL B O 1
ATOM 1250 N N . GLY B 1 8 ? 22.406 41.329 1.993 1.00 13.98 8 GLY B N 1
ATOM 1251 C CA . GLY B 1 8 ? 23.605 41.656 1.243 1.00 11.30 8 GLY B CA 1
ATOM 1252 C C . GLY B 1 8 ? 23.366 42.894 0.407 1.00 13.00 8 GLY B C 1
ATOM 1253 O O . GLY B 1 8 ? 22.216 43.306 0.196 1.00 10.30 8 GLY B O 1
ATOM 1254 N N . ARG B 1 9 ? 24.447 43.485 -0.085 1.00 11.08 9 ARG B N 1
ATOM 1255 C CA . ARG B 1 9 ? 24.348 44.697 -0.883 1.00 14.25 9 ARG B CA 1
ATOM 1256 C C . ARG B 1 9 ? 23.712 44.476 -2.261 1.00 13.49 9 ARG B C 1
ATOM 1257 O O . ARG B 1 9 ? 23.591 43.348 -2.731 1.00 16.12 9 ARG B O 1
ATOM 1265 N N . PRO B 1 10 ? 23.281 45.564 -2.920 1.00 14.58 10 PRO B N 1
ATOM 1266 C CA . PRO B 1 10 ? 22.664 45.447 -4.241 1.00 12.64 10 PRO B CA 1
ATOM 1267 C C . PRO B 1 10 ? 23.553 44.780 -5.301 1.00 13.67 10 PRO B C 1
ATOM 1268 O O . PRO B 1 10 ? 24.775 44.842 -5.240 1.00 13.75 10 PRO B O 1
ATOM 1272 N N . ASN B 1 11 ? 22.905 44.117 -6.252 1.00 12.33 11 ASN B N 1
ATOM 1273 C CA . ASN B 1 11 ? 23.559 43.458 -7.376 1.00 13.93 11 ASN B CA 1
ATOM 1274 C C . ASN B 1 11 ? 24.508 42.293 -7.100 1.00 14.98 11 ASN B C 1
ATOM 1275 O O . ASN B 1 11 ? 25.332 41.951 -7.950 1.00 17.32 11 ASN B O 1
ATOM 1280 N N . VAL B 1 12 ? 24.380 41.662 -5.940 1.00 14.45 12 VAL B N 1
ATOM 1281 C CA . VAL B 1 12 ? 25.239 40.539 -5.613 1.00 14.71 12 VAL B CA 1
ATOM 1282 C C . VAL B 1 12 ? 24.567 39.237 -6.062 1.00 15.19 12 VAL B C 1
ATOM 1283 O O . VAL B 1 12 ? 25.185 38.188 -6.043 1.00 15.73 12 VAL B O 1
ATOM 1287 N N . GLY B 1 13 ? 23.301 39.324 -6.475 1.00 13.48 13 GLY B N 1
ATOM 1288 C CA . GLY B 1 13 ? 22.593 38.144 -6.952 1.00 12.21 13 GLY B CA 1
ATOM 1289 C C . GLY B 1 13 ? 21.563 37.565 -6.003 1.00 11.34 13 GLY B C 1
ATOM 1290 O O . GLY B 1 13 ? 21.210 36.397 -6.113 1.00 12.85 13 GLY B O 1
ATOM 1291 N N . LYS B 1 14 ? 21.070 38.378 -5.078 1.00 8.32 14 LYS B N 1
ATOM 1292 C CA . LYS B 1 14 ? 20.076 37.913 -4.115 1.00 12.51 14 LYS B CA 1
ATOM 1293 C C . LYS B 1 14 ? 18.738 37.488 -4.725 1.00 10.93 14 LYS B C 1
ATOM 1294 O O . LYS B 1 14 ? 18.206 36.425 -4.395 1.00 10.90 14 LYS B O 1
ATOM 1300 N N . SER B 1 15 ? 18.190 38.316 -5.605 1.00 13.23 15 SER B N 1
ATOM 1301 C CA . SER B 1 15 ? 16.898 37.989 -6.191 1.00 16.41 15 SER B CA 1
ATOM 1302 C C . SER B 1 15 ? 16.995 36.754 -7.084 1.00 14.23 15 SER B C 1
ATOM 1303 O O . SER B 1 15 ? 16.063 35.961 -7.138 1.00 15.08 15 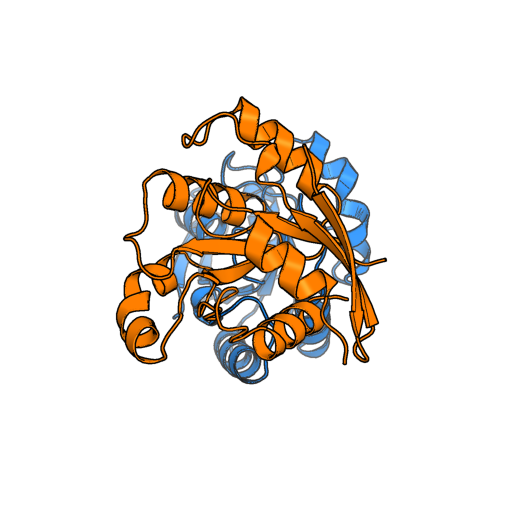SER B O 1
ATOM 1306 N N . SER B 1 16 ? 18.129 36.597 -7.776 1.00 15.52 16 SER B N 1
ATOM 1307 C CA . SER B 1 16 ? 18.352 35.445 -8.652 1.00 15.56 16 SER B CA 1
ATOM 1308 C C . SER B 1 16 ? 18.442 34.185 -7.814 1.00 13.03 16 SER B C 1
ATOM 1309 O O . SER B 1 16 ? 17.892 33.151 -8.192 1.00 12.99 16 SER B O 1
ATOM 1312 N N . LEU B 1 17 ? 19.163 34.261 -6.696 1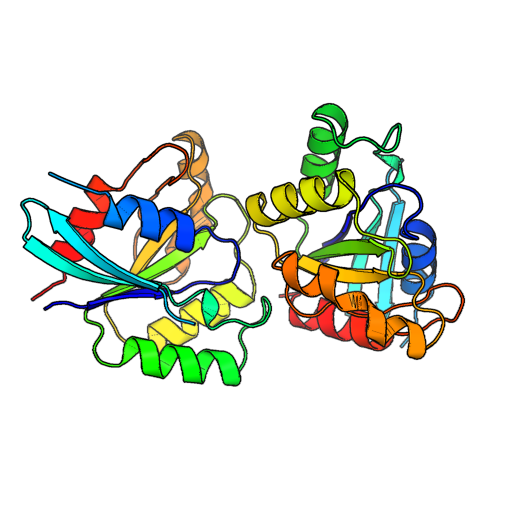.00 10.44 17 LEU B N 1
ATOM 1313 C CA . LEU B 1 17 ? 19.280 33.132 -5.788 1.00 10.34 17 LEU B CA 1
ATOM 1314 C C . LEU B 1 17 ? 17.919 32.813 -5.148 1.00 11.86 17 LEU B C 1
ATOM 1315 O O . LEU B 1 17 ? 17.575 31.650 -4.964 1.00 10.82 17 LEU B O 1
ATOM 1320 N N . PHE B 1 18 ? 17.155 33.851 -4.805 1.00 10.74 18 PHE B N 1
ATOM 1321 C CA . PHE B 1 18 ? 15.819 33.676 -4.210 1.00 12.91 18 PHE B CA 1
ATOM 1322 C C . PHE B 1 18 ? 14.900 32.891 -5.183 1.00 12.08 18 PHE B C 1
ATOM 1323 O O . PHE B 1 18 ? 14.193 31.956 -4.795 1.00 13.08 18 PHE B O 1
ATOM 1331 N N . ASN B 1 19 ? 14.911 33.283 -6.448 1.00 12.91 19 ASN B N 1
ATOM 1332 C CA . ASN B 1 19 ? 14.088 32.611 -7.450 1.00 17.42 19 ASN B CA 1
ATOM 1333 C C . ASN B 1 19 ? 14.480 31.137 -7.643 1.00 17.62 19 ASN B C 1
ATOM 1334 O O . ASN B 1 19 ? 13.612 30.279 -7.813 1.00 14.04 19 ASN B O 1
ATOM 1339 N N . ARG B 1 20 ? 15.779 30.840 -7.596 1.00 16.05 20 ARG B N 1
ATOM 1340 C CA . ARG B 1 20 ? 16.238 29.460 -7.741 1.00 15.67 20 ARG B CA 1
ATOM 1341 C C . ARG B 1 20 ? 15.763 28.609 -6.572 1.00 16.88 20 ARG B C 1
ATOM 1342 O O . ARG B 1 20 ? 15.281 27.491 -6.763 1.00 15.67 20 ARG B O 1
ATOM 1350 N N . LEU B 1 21 ? 15.883 29.141 -5.357 1.00 13.94 21 LEU B N 1
ATOM 1351 C CA . LEU B 1 21 ? 15.485 28.383 -4.171 1.00 15.41 21 LEU B CA 1
ATOM 1352 C C . LEU B 1 21 ? 13.976 28.143 -4.103 1.00 14.47 21 LEU B C 1
ATOM 1353 O O . LEU B 1 21 ? 13.529 27.084 -3.677 1.00 14.39 21 LEU B O 1
ATOM 1358 N N . LEU B 1 22 ? 13.207 29.133 -4.519 1.00 14.77 22 LEU B N 1
ATOM 1359 C CA . LEU B 1 22 ? 11.756 29.036 -4.534 1.00 17.98 22 LEU B CA 1
ATOM 1360 C C . LEU B 1 22 ? 11.324 27.973 -5.548 1.00 19.99 22 LEU B C 1
ATOM 1361 O O . LEU B 1 22 ? 10.317 27.292 -5.360 1.00 20.82 22 LEU B O 1
ATOM 1366 N N . LYS B 1 23 ? 12.099 27.845 -6.620 1.00 18.14 23 LYS B N 1
ATOM 1367 C CA . LYS B 1 23 ? 11.830 26.874 -7.686 1.00 22.48 23 LYS B CA 1
ATOM 1368 C C . LYS B 1 23 ? 12.296 25.477 -7.311 1.00 21.11 23 LYS B C 1
ATOM 1369 O O . LYS B 1 23 ? 11.883 24.497 -7.925 1.00 20.65 23 LYS B O 1
ATOM 1375 N N . LYS B 1 24 ? 13.174 25.399 -6.316 1.00 22.96 24 LYS B N 1
ATOM 1376 C CA . LYS B 1 24 ? 13.710 24.128 -5.849 1.00 26.25 24 LYS B CA 1
ATOM 1377 C C . LYS B 1 24 ? 12.655 23.080 -5.527 1.00 27.28 24 LYS B C 1
ATOM 1378 O O . LYS B 1 24 ? 11.589 23.380 -4.972 1.00 23.71 24 LYS B O 1
ATOM 1384 N N . ARG B 1 25 ? 12.976 21.849 -5.897 1.00 25.15 25 ARG B N 1
ATOM 1385 C CA . ARG B 1 25 ? 12.139 20.691 -5.637 1.00 30.14 25 ARG B CA 1
ATOM 1386 C C . ARG B 1 25 ? 13.104 19.753 -4.944 1.00 33.06 25 ARG B C 1
ATOM 1387 O O . ARG B 1 25 ? 14.291 20.062 -4.811 1.00 32.97 25 ARG B O 1
ATOM 1395 N N . SER B 1 26 ? 12.620 18.603 -4.512 1.00 37.92 26 SER B N 1
ATOM 1396 C CA . SER B 1 26 ? 13.518 17.665 -3.864 1.00 41.66 26 SER B CA 1
ATOM 1397 C C . SER B 1 26 ? 13.602 16.348 -4.634 1.00 43.56 26 SER B C 1
ATOM 1398 O O . SER B 1 26 ? 13.780 16.342 -5.857 1.00 46.83 26 SER B O 1
ATOM 1401 N N . ASP B 1 38 ? 8.650 46.148 -0.853 1.00 42.79 38 ASP B N 1
ATOM 1402 C CA . ASP B 1 3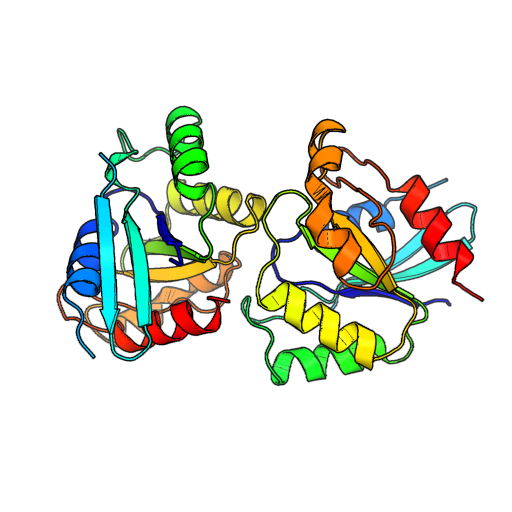8 ? 9.899 45.837 -1.538 1.00 41.55 38 ASP B CA 1
ATOM 1403 C C . ASP B 1 38 ? 10.621 44.632 -0.919 1.00 37.89 38 ASP B C 1
ATOM 1404 O O . ASP B 1 38 ? 11.815 44.436 -1.123 1.00 40.93 38 ASP B O 1
ATOM 1409 N N . LEU B 1 39 ? 9.881 43.835 -0.159 1.00 33.50 39 LEU B N 1
ATOM 1410 C CA . LEU B 1 39 ? 10.415 42.634 0.469 1.00 30.94 39 LEU B CA 1
ATOM 1411 C C . LEU B 1 39 ? 9.913 41.477 -0.396 1.00 28.67 39 LEU B C 1
ATOM 1412 O O . LEU B 1 39 ? 8.771 41.509 -0.838 1.00 28.63 39 LEU B O 1
ATOM 1417 N N . LYS B 1 40 ? 10.753 40.482 -0.669 1.00 24.66 40 LYS B N 1
ATOM 1418 C CA . LYS B 1 40 ? 10.314 39.328 -1.460 1.00 22.29 40 LYS B CA 1
ATOM 1419 C C . LYS B 1 40 ? 10.191 38.127 -0.534 1.00 21.08 40 LYS B C 1
ATOM 1420 O O . LYS B 1 40 ? 11.145 37.763 0.159 1.00 16.34 40 LYS B O 1
ATOM 1426 N N . GLU B 1 41 ? 9.009 37.512 -0.515 1.00 17.79 41 GLU B N 1
ATOM 1427 C CA . GLU B 1 41 ? 8.775 36.380 0.365 1.00 16.25 41 GLU B CA 1
ATOM 1428 C C . GLU B 1 41 ? 8.291 35.165 -0.427 1.00 15.80 41 GLU B C 1
ATOM 1429 O O . GLU B 1 41 ? 7.461 35.287 -1.324 1.00 14.22 41 GLU B O 1
ATOM 1435 N N . GLY B 1 42 ? 8.803 33.994 -0.079 1.00 11.75 42 GLY B N 1
ATOM 1436 C CA . GLY B 1 42 ? 8.408 32.802 -0.796 1.00 12.81 42 GLY B CA 1
ATOM 1437 C C . GLY B 1 42 ? 8.630 31.584 0.051 1.00 15.75 42 GLY B C 1
ATOM 1438 O O . GLY B 1 42 ? 9.553 31.557 0.867 1.00 15.59 42 GLY B O 1
ATOM 1439 N N . VAL B 1 43 ? 7.789 30.571 -0.141 1.00 16.39 43 VAL B N 1
ATOM 1440 C CA . VAL B 1 43 ? 7.904 29.342 0.624 1.00 17.47 43 VAL B CA 1
ATOM 1441 C C . VAL B 1 43 ? 8.711 28.303 -0.135 1.00 19.76 43 VAL B C 1
ATOM 1442 O O . VAL B 1 43 ? 8.308 27.858 -1.196 1.00 19.16 43 VAL B O 1
ATOM 1446 N N . VAL B 1 44 ? 9.851 27.920 0.423 1.00 17.48 44 VAL B N 1
ATOM 1447 C CA . VAL B 1 44 ? 10.710 26.916 -0.195 1.00 17.45 44 VAL B CA 1
ATOM 1448 C C . VAL B 1 44 ? 10.269 25.590 0.394 1.00 20.81 44 VAL B C 1
ATOM 1449 O O . VAL B 1 44 ? 10.059 25.476 1.608 1.00 20.20 44 VAL B O 1
ATOM 1453 N N . GLU B 1 45 ? 10.099 24.592 -0.460 1.00 19.76 45 GLU B N 1
ATOM 1454 C CA . GLU B 1 45 ? 9.673 23.288 0.013 1.00 23.79 45 GLU B CA 1
ATOM 1455 C C . GLU B 1 45 ? 10.373 22.165 -0.740 1.00 22.38 45 GLU B C 1
ATOM 1456 O O . GLU B 1 45 ? 10.361 22.138 -1.962 1.00 20.70 45 GLU B O 1
ATOM 1462 N N . THR B 1 46 ? 10.991 21.249 0.000 1.00 22.20 46 THR B N 1
ATOM 1463 C CA . THR B 1 46 ? 11.684 20.111 -0.603 1.00 23.84 46 THR B CA 1
ATOM 1464 C C . THR B 1 46 ? 11.478 18.961 0.359 1.00 23.42 46 THR B C 1
ATOM 1465 O O . THR B 1 46 ? 10.784 19.127 1.355 1.00 23.13 46 THR B O 1
ATOM 1469 N N . ASP B 1 47 ? 12.067 17.797 0.099 1.00 26.30 47 ASP B N 1
ATOM 1470 C CA . ASP B 1 47 ? 11.851 16.688 1.024 1.00 28.57 47 ASP B CA 1
ATOM 1471 C C . ASP B 1 47 ? 12.392 16.961 2.427 1.00 27.41 47 ASP B C 1
ATOM 1472 O O . ASP B 1 47 ? 12.040 16.257 3.366 1.00 29.05 47 ASP B O 1
ATOM 1477 N N . ARG B 1 48 ? 13.232 17.983 2.580 1.00 27.03 48 ARG B N 1
ATOM 1478 C CA . ARG B 1 48 ? 13.757 18.313 3.905 1.00 26.34 48 ARG B CA 1
ATOM 1479 C C . ARG B 1 48 ? 12.705 19.089 4.719 1.00 27.72 48 ARG B C 1
ATOM 1480 O O . ARG B 1 48 ? 12.793 19.176 5.942 1.00 28.41 48 ARG B O 1
ATOM 1488 N N . GLY B 1 49 ? 11.700 19.645 4.043 1.00 23.89 49 GLY B N 1
ATOM 1489 C CA . GLY B 1 49 ? 10.667 20.382 4.756 1.00 23.14 49 GLY B CA 1
ATOM 1490 C C . GLY B 1 49 ? 10.363 21.715 4.099 1.00 18.52 49 GLY B C 1
ATOM 1491 O O . GLY B 1 49 ? 10.736 21.935 2.951 1.00 18.29 49 GLY B O 1
ATOM 1492 N N . ARG B 1 50 ? 9.713 22.619 4.822 1.00 17.37 50 ARG B N 1
ATOM 1493 C CA . ARG B 1 50 ? 9.391 23.920 4.244 1.00 19.29 50 ARG B CA 1
ATOM 1494 C C . ARG B 1 50 ? 9.870 25.067 5.124 1.00 16.99 50 ARG B C 1
ATOM 1495 O O . ARG B 1 50 ? 9.972 24.929 6.338 1.00 19.55 50 ARG B O 1
ATOM 1503 N N . PHE B 1 51 ? 10.178 26.199 4.508 1.00 15.35 51 PHE B N 1
ATOM 1504 C CA . PHE B 1 51 ? 10.551 27.375 5.277 1.00 13.50 51 PHE B CA 1
ATOM 1505 C C . PHE B 1 51 ? 10.228 28.617 4.457 1.00 14.32 51 PHE B C 1
ATOM 1506 O O . PHE B 1 51 ? 10.076 28.537 3.235 1.00 13.46 51 PHE B O 1
ATOM 1514 N N . LEU B 1 52 ? 10.064 29.749 5.132 1.00 14.63 52 LEU B N 1
ATOM 1515 C CA . LEU B 1 52 ? 9.772 31.003 4.448 1.00 14.12 52 LEU B CA 1
ATOM 1516 C C . LEU B 1 52 ? 11.085 31.694 4.145 1.00 14.42 52 LEU B C 1
ATOM 1517 O O . LEU B 1 52 ? 11.896 31.937 5.046 1.00 13.68 52 LEU B O 1
ATOM 1522 N N . LEU B 1 53 ? 11.294 31.981 2.864 1.00 12.45 53 LEU B N 1
ATOM 1523 C CA . LEU B 1 53 ? 12.516 32.623 2.396 1.00 13.17 53 LEU B CA 1
ATOM 1524 C C . LEU B 1 53 ? 12.216 34.088 2.119 1.00 13.65 53 LEU B C 1
ATOM 1525 O O . LEU B 1 53 ? 11.241 34.408 1.439 1.00 12.69 53 LEU B O 1
ATOM 1530 N N . VAL B 1 54 ? 13.040 34.975 2.667 1.00 11.32 54 VAL B N 1
ATOM 1531 C CA . VAL B 1 54 ? 12.833 36.402 2.492 1.00 12.77 54 VAL B CA 1
ATOM 1532 C C . VAL B 1 54 ? 14.047 37.084 1.864 1.00 11.70 54 VAL B C 1
ATOM 1533 O O . VAL B 1 54 ? 15.170 36.864 2.303 1.00 12.54 54 VAL B O 1
ATOM 1537 N N . ASP B 1 55 ? 13.827 37.896 0.834 1.00 12.24 55 ASP B N 1
ATOM 1538 C CA . ASP B 1 55 ? 14.931 38.635 0.214 1.00 13.55 55 ASP B CA 1
ATOM 1539 C C . ASP B 1 55 ? 14.763 40.104 0.618 1.00 14.34 55 ASP B C 1
ATOM 1540 O O . ASP B 1 55 ? 13.715 40.709 0.366 1.00 16.53 55 ASP B O 1
ATOM 1545 N N . THR B 1 56 ? 15.784 40.662 1.261 1.00 12.92 56 THR B N 1
ATOM 1546 C CA . THR B 1 56 ? 15.764 42.060 1.717 1.00 14.12 56 THR B CA 1
ATOM 1547 C C . THR B 1 56 ? 16.377 43.093 0.742 1.00 16.28 56 THR B C 1
ATOM 1548 O O . THR B 1 56 ? 16.454 44.283 1.058 1.00 15.87 56 THR B O 1
ATOM 1552 N N . GLY B 1 57 ? 16.813 42.647 -0.431 1.00 17.42 57 GLY B N 1
ATOM 1553 C CA . GLY B 1 57 ? 17.419 43.556 -1.393 1.00 18.12 57 GLY B CA 1
ATOM 1554 C C . GLY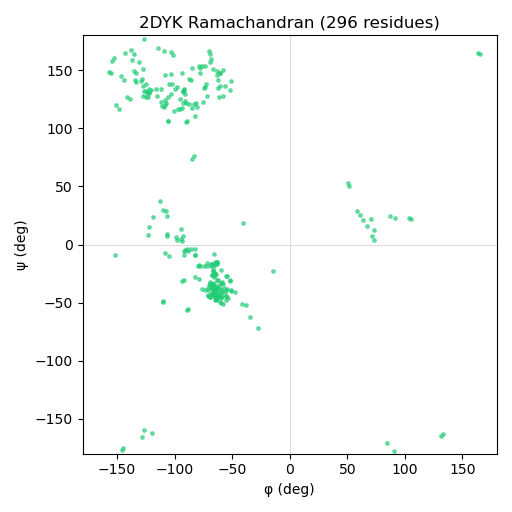 B 1 57 ? 16.630 44.814 -1.729 1.00 21.77 57 GLY B C 1
ATOM 1555 O O . GLY B 1 57 ? 17.212 45.890 -1.896 1.00 18.10 57 GLY B O 1
ATOM 1556 N N . GLY B 1 58 ? 15.309 44.685 -1.838 1.00 17.99 58 GLY B N 1
ATOM 1557 C CA . GLY B 1 58 ? 14.479 45.832 -2.159 1.00 19.89 58 GLY B CA 1
ATOM 1558 C C . GLY B 1 58 ? 14.472 46.914 -1.089 1.00 22.61 58 GLY B C 1
ATOM 1559 O O . GLY B 1 58 ? 14.065 48.040 -1.363 1.00 23.44 58 GLY B O 1
ATOM 1560 N N . LEU B 1 59 ? 14.912 46.580 0.126 1.00 20.88 59 LEU B N 1
ATOM 1561 C CA . LEU B 1 59 ? 14.967 47.536 1.236 1.00 22.35 59 LEU B CA 1
ATOM 1562 C C . LEU B 1 59 ? 16.072 48.571 1.078 1.00 23.83 59 LEU B C 1
ATOM 1563 O O . LEU B 1 59 ? 16.084 49.578 1.788 1.00 25.33 59 LEU B O 1
ATOM 1568 N N . TRP B 1 60 ? 17.021 48.317 0.181 1.00 24.81 60 TRP B N 1
ATOM 1569 C CA . TRP B 1 60 ? 18.101 49.269 -0.040 1.00 25.42 60 TRP B CA 1
ATOM 1570 C C . TRP B 1 60 ? 17.672 50.288 -1.094 1.00 30.27 60 TRP B C 1
ATOM 1571 O O . TRP B 1 60 ? 16.998 49.941 -2.070 1.00 29.50 60 TRP B O 1
ATOM 1582 N N . SER B 1 61 ? 18.068 51.543 -0.896 1.00 32.73 61 SER B N 1
ATOM 1583 C CA . SER B 1 61 ? 17.752 52.607 -1.845 1.00 37.94 61 SER B CA 1
ATOM 1584 C C . SER B 1 61 ? 18.886 52.598 -2.868 1.00 38.47 61 SER B C 1
ATOM 1585 O O . SER B 1 61 ? 18.653 52.471 -4.078 1.00 42.08 61 SER B O 1
ATOM 1588 N N . GLY B 1 62 ? 20.110 52.722 -2.356 1.00 35.58 62 GLY B N 1
ATOM 1589 C CA . GLY B 1 62 ? 21.308 52.687 -3.181 1.00 31.94 62 GLY B CA 1
ATOM 1590 C C . GLY B 1 62 ? 22.272 51.632 -2.631 1.00 29.27 62 GLY B C 1
ATOM 1591 O O . GLY B 1 62 ? 21.871 50.752 -1.871 1.00 25.33 62 GLY B O 1
ATOM 1592 N N . ASP B 1 63 ? 23.551 51.728 -2.972 1.00 28.14 63 ASP B N 1
ATOM 1593 C CA . ASP B 1 63 ? 24.512 50.734 -2.516 1.00 26.71 63 ASP B CA 1
ATOM 1594 C C . ASP B 1 63 ? 25.254 51.036 -1.219 1.00 26.49 63 ASP B C 1
ATOM 1595 O O . ASP B 1 63 ? 26.171 50.316 -0.848 1.00 24.86 63 ASP B O 1
ATOM 1600 N N . LYS B 1 64 ? 24.865 52.091 -0.525 1.00 25.95 64 LYS B N 1
ATOM 1601 C CA . LYS B 1 64 ? 25.523 52.427 0.731 1.00 27.47 64 LYS B CA 1
ATOM 1602 C C . LYS B 1 64 ? 24.744 51.917 1.952 1.00 24.03 64 LYS B C 1
ATOM 1603 O O . LYS B 1 64 ? 23.522 52.053 2.018 1.00 22.56 64 LYS B O 1
ATOM 1609 N N . TRP B 1 65 ? 25.451 51.326 2.914 1.00 21.61 65 TRP B N 1
ATOM 1610 C CA . TRP B 1 65 ? 24.812 50.833 4.128 1.00 22.94 65 TRP B CA 1
ATOM 1611 C C . TRP B 1 65 ? 24.642 52.030 5.039 1.00 26.27 65 TRP B C 1
ATOM 1612 O O . TRP B 1 65 ? 25.618 52.691 5.377 1.00 31.67 65 TRP B O 1
ATOM 1623 N N . GLU B 1 66 ? 23.410 52.320 5.429 1.00 28.37 66 GLU B N 1
ATOM 1624 C CA . GLU B 1 66 ? 23.160 53.454 6.312 1.00 31.04 66 GLU B CA 1
ATOM 1625 C C . GLU B 1 66 ? 22.046 53.106 7.282 1.00 30.86 66 GLU B C 1
ATOM 1626 O O . GLU B 1 66 ? 21.323 52.129 7.082 1.00 30.92 66 GLU B O 1
ATOM 1632 N N . LYS B 1 67 ? 21.911 53.907 8.333 1.00 31.08 67 LYS B N 1
ATOM 1633 C CA . LYS B 1 67 ? 20.910 53.668 9.365 1.00 31.35 67 LYS B CA 1
ATOM 1634 C C . LYS B 1 67 ? 19.498 53.378 8.873 1.00 28.53 67 LYS B C 1
ATOM 1635 O O . LYS B 1 67 ? 18.821 52.509 9.413 1.00 29.87 67 LYS B O 1
ATOM 1641 N N . LYS B 1 68 ? 19.053 54.098 7.853 1.00 29.17 68 LYS B N 1
ATOM 1642 C CA . LYS B 1 68 ? 17.711 53.909 7.321 1.00 30.24 68 LYS B CA 1
ATOM 1643 C C . LYS B 1 68 ? 17.528 52.478 6.795 1.00 28.13 68 LYS B C 1
ATOM 1644 O O . LYS B 1 68 ? 16.508 51.827 7.056 1.00 24.95 68 LYS B O 1
ATOM 1650 N N . ILE B 1 69 ? 18.519 51.987 6.060 1.00 25.08 69 ILE B N 1
ATOM 1651 C CA . ILE B 1 69 ? 18.441 50.626 5.529 1.00 22.54 69 ILE B CA 1
ATOM 1652 C C . ILE B 1 69 ? 18.591 49.636 6.679 1.00 19.25 69 ILE B C 1
ATOM 1653 O O . ILE B 1 69 ? 17.839 48.674 6.783 1.00 17.77 69 ILE B O 1
ATOM 1658 N N . GLN B 1 70 ? 19.537 49.890 7.574 1.00 19.74 70 GLN B N 1
ATOM 1659 C CA . GLN B 1 70 ? 19.746 48.986 8.707 1.00 20.70 70 GLN B CA 1
ATOM 1660 C C . GLN B 1 70 ? 18.486 48.809 9.558 1.00 22.97 70 GLN B C 1
ATOM 1661 O O . GLN B 1 70 ? 18.208 47.716 10.059 1.00 19.06 70 GLN B O 1
ATOM 1667 N N . GLU B 1 71 ? 17.721 49.884 9.719 1.00 23.66 71 GLU B N 1
ATOM 1668 C CA . GLU B 1 71 ? 16.504 49.810 10.512 1.00 24.09 71 GLU B CA 1
ATOM 1669 C C . GLU B 1 71 ? 15.448 48.966 9.820 1.00 21.33 71 GLU B C 1
ATOM 1670 O O . GLU B 1 71 ? 14.657 48.313 10.474 1.00 20.31 71 GLU B O 1
ATOM 1676 N N . LYS B 1 72 ? 15.431 48.972 8.493 1.00 21.57 72 LYS B N 1
ATOM 1677 C CA . LYS B 1 72 ? 14.456 48.162 7.775 1.00 21.11 72 LYS B CA 1
ATOM 1678 C C . LYS B 1 72 ? 14.890 46.697 7.804 1.00 19.78 72 LYS B C 1
ATOM 1679 O O . LYS B 1 72 ? 14.064 45.790 7.922 1.00 20.14 72 LYS B O 1
ATOM 1685 N N . VAL B 1 73 ? 16.191 46.465 7.679 1.00 17.46 73 VAL B N 1
ATOM 1686 C CA . VAL B 1 73 ? 16.706 45.106 7.713 1.00 16.87 73 VAL B CA 1
ATOM 1687 C C . VAL B 1 73 ? 16.481 44.512 9.096 1.00 17.96 73 VAL B C 1
ATOM 1688 O O . VAL B 1 73 ? 16.170 43.323 9.229 1.00 14.30 73 VAL B O 1
ATOM 1692 N N . ASP B 1 74 ? 16.654 45.338 10.127 1.00 21.09 74 ASP B N 1
ATOM 1693 C CA . ASP B 1 74 ? 16.438 44.899 11.505 1.00 22.34 74 ASP B CA 1
ATOM 1694 C C . ASP B 1 74 ? 15.023 44.326 11.647 1.00 21.47 74 ASP B C 1
ATOM 1695 O O . ASP B 1 74 ? 14.814 43.294 12.284 1.00 18.60 74 ASP B O 1
ATOM 1700 N N . ARG B 1 75 ? 14.045 45.021 11.082 1.00 24.33 75 ARG B N 1
ATOM 1701 C CA . ARG B 1 75 ? 12.664 44.554 11.195 1.00 28.10 75 ARG B CA 1
ATOM 1702 C C . ARG B 1 75 ? 12.444 43.309 10.355 1.00 26.99 75 ARG B C 1
ATOM 1703 O O . ARG B 1 75 ? 11.729 42.401 10.758 1.00 27.97 75 ARG B O 1
ATOM 1711 N N . ALA B 1 76 ? 13.067 43.256 9.188 1.00 25.48 76 ALA B N 1
ATOM 1712 C CA . ALA B 1 76 ? 12.913 42.079 8.346 1.00 26.19 76 ALA B CA 1
ATOM 1713 C C . ALA B 1 76 ? 13.516 40.843 9.035 1.00 25.26 76 ALA B C 1
ATOM 1714 O O . ALA B 1 76 ? 13.106 39.715 8.776 1.00 25.48 76 ALA B O 1
ATOM 1716 N N . LEU B 1 77 ? 14.478 41.068 9.924 1.00 23.79 77 LEU B N 1
ATOM 1717 C CA . LEU B 1 77 ? 15.146 39.982 10.625 1.00 24.89 77 LEU B CA 1
ATOM 1718 C C . LEU B 1 77 ? 14.508 39.580 11.955 1.00 28.59 77 LEU B C 1
ATOM 1719 O O . LEU B 1 77 ? 14.965 38.627 12.590 1.00 29.29 77 LEU B O 1
ATOM 1724 N N . GLU B 1 78 ? 13.478 40.309 12.384 1.00 30.71 78 GLU B N 1
ATOM 1725 C CA . GLU B 1 78 ? 12.812 40.040 13.663 1.00 35.07 78 GLU B CA 1
ATOM 1726 C C . GLU B 1 78 ? 12.866 38.607 14.163 1.00 35.12 78 GLU B C 1
ATOM 1727 O O . GLU B 1 78 ? 13.564 38.316 15.138 1.00 39.89 78 GLU B O 1
ATOM 1733 N N . ASP B 1 79 ? 12.132 37.709 13.515 1.00 33.73 79 ASP B N 1
ATOM 1734 C CA . ASP B 1 79 ? 12.125 36.317 13.956 1.00 33.79 79 ASP B CA 1
ATOM 1735 C C . ASP B 1 79 ? 12.783 35.362 12.965 1.00 28.85 79 ASP B C 1
ATOM 1736 O O . ASP B 1 79 ? 12.336 34.235 12.777 1.00 26.85 79 ASP B O 1
ATOM 1741 N N . ALA B 1 80 ? 13.853 35.823 12.333 1.00 26.58 80 ALA B N 1
ATOM 1742 C CA . ALA B 1 80 ? 14.585 35.002 11.382 1.00 22.20 80 ALA B CA 1
ATOM 1743 C C . ALA B 1 80 ? 15.358 33.934 12.168 1.00 21.72 80 ALA B C 1
ATOM 1744 O O . ALA B 1 80 ? 15.905 34.218 13.231 1.00 22.45 80 ALA B O 1
ATOM 1746 N N . GLU B 1 81 ? 15.375 32.701 11.669 1.00 19.01 81 GLU B N 1
ATOM 1747 C CA . GLU B 1 81 ? 16.121 31.625 12.331 1.00 18.61 81 GLU B CA 1
ATOM 1748 C C . GLU B 1 81 ? 17.538 31.563 11.752 1.00 16.78 81 GLU B C 1
ATOM 1749 O O . GLU B 1 81 ? 18.500 31.193 12.444 1.00 15.07 81 GLU B O 1
ATOM 1755 N N . VAL B 1 82 ? 17.654 31.936 10.477 1.00 15.30 82 VAL B N 1
ATOM 1756 C CA . VAL B 1 82 ? 18.930 31.872 9.769 1.00 14.30 82 VAL B CA 1
ATOM 1757 C C . VAL B 1 82 ? 19.044 33.003 8.770 1.00 14.36 82 VAL B C 1
ATOM 1758 O O . VAL B 1 82 ? 18.063 33.409 8.149 1.00 13.26 82 VAL B O 1
ATOM 1762 N N . VAL B 1 83 ? 20.264 33.496 8.611 1.00 13.95 83 VAL B N 1
ATOM 1763 C CA . VAL B 1 83 ? 20.543 34.560 7.672 1.00 11.19 83 VAL B CA 1
ATOM 1764 C C . VAL B 1 83 ? 21.483 34.024 6.593 1.00 13.30 83 VAL B C 1
ATOM 1765 O O . VAL B 1 83 ? 22.469 33.347 6.899 1.00 12.06 83 VAL B O 1
ATOM 1769 N N . LEU B 1 84 ? 21.164 34.322 5.340 1.00 13.84 84 LEU B N 1
ATOM 1770 C CA . LEU B 1 84 ? 22.018 33.938 4.210 1.00 13.08 84 LEU B CA 1
ATOM 1771 C C . LEU B 1 84 ? 22.655 35.261 3.832 1.00 11.55 84 LEU B C 1
ATOM 1772 O O . LEU B 1 84 ? 22.000 36.157 3.291 1.00 13.19 84 LEU B O 1
ATOM 1777 N N . PHE B 1 85 ? 23.929 35.398 4.165 1.00 12.43 85 PHE B N 1
ATOM 1778 C CA . PHE B 1 85 ? 24.673 36.605 3.880 1.00 12.50 85 PHE B CA 1
ATOM 1779 C C . PHE B 1 85 ? 25.279 36.426 2.501 1.00 10.73 85 PHE B C 1
ATOM 1780 O O . PHE B 1 85 ? 26.222 35.652 2.314 1.00 10.95 85 PHE B O 1
ATOM 1788 N N . ALA B 1 86 ? 24.707 37.136 1.528 1.00 11.66 86 ALA B N 1
ATOM 1789 C CA . ALA B 1 86 ? 25.166 37.062 0.160 1.00 11.52 86 ALA B CA 1
ATOM 1790 C C . ALA B 1 86 ? 26.256 38.078 -0.194 1.00 12.24 86 ALA B C 1
ATOM 1791 O O . ALA B 1 86 ? 26.065 39.295 -0.071 1.00 11.67 86 ALA B O 1
ATOM 1793 N N . VAL B 1 87 ? 27.397 37.557 -0.644 1.00 12.22 87 VAL B N 1
ATOM 1794 C CA . VAL B 1 87 ? 28.513 38.384 -1.090 1.00 11.88 87 VAL B CA 1
ATOM 1795 C C . VAL B 1 87 ? 28.950 37.890 -2.484 1.00 13.47 87 VAL B C 1
ATOM 1796 O O . VAL B 1 87 ? 28.967 36.686 -2.747 1.00 11.66 87 VAL B O 1
ATOM 1800 N N . ASP B 1 88 ? 29.296 38.824 -3.366 1.00 14.23 88 ASP B N 1
ATOM 1801 C CA . ASP B 1 88 ? 29.703 38.491 -4.723 1.00 18.09 88 ASP B CA 1
ATOM 1802 C C . ASP B 1 88 ? 30.905 37.562 -4.692 1.00 17.18 88 ASP B C 1
ATOM 1803 O O . ASP B 1 88 ? 31.893 37.850 -4.022 1.00 13.82 88 ASP B O 1
ATOM 1808 N N . GLY B 1 89 ? 30.802 36.435 -5.396 1.00 15.89 89 GLY B N 1
ATOM 1809 C CA . GLY B 1 89 ? 31.894 35.473 -5.413 1.00 19.28 89 GLY B CA 1
ATOM 1810 C C . GLY B 1 89 ? 32.988 35.823 -6.411 1.00 20.30 89 GLY B C 1
ATOM 1811 O O . GLY B 1 89 ? 34.048 35.196 -6.422 1.00 23.29 89 GLY B O 1
ATOM 1812 N N . ARG B 1 90 ? 32.738 36.818 -7.256 1.00 20.79 90 ARG B N 1
ATOM 1813 C CA . ARG B 1 90 ? 33.720 37.221 -8.257 1.00 23.46 90 ARG B CA 1
ATOM 1814 C C . ARG B 1 90 ? 34.339 38.592 -7.960 1.00 25.33 90 ARG B C 1
ATOM 1815 O O . ARG B 1 90 ? 35.565 38.749 -7.974 1.00 27.04 90 ARG B O 1
ATOM 1823 N N . ALA B 1 91 ? 33.496 39.582 -7.687 1.00 23.71 91 ALA B N 1
ATOM 1824 C CA . ALA B 1 91 ? 33.971 40.930 -7.380 1.00 21.46 91 ALA B CA 1
ATOM 1825 C C . ALA B 1 91 ? 34.697 40.935 -6.025 1.00 23.79 91 ALA B C 1
ATOM 1826 O O . ALA B 1 91 ? 34.507 40.035 -5.206 1.00 22.10 91 ALA B O 1
ATOM 1828 N N . GLU B 1 92 ? 35.527 41.950 -5.793 1.00 21.76 92 GLU B N 1
ATOM 1829 C CA . GLU B 1 92 ? 36.249 42.057 -4.522 1.00 21.81 92 GLU B CA 1
ATOM 1830 C C . GLU B 1 92 ? 35.260 42.548 -3.457 1.00 17.00 92 GLU B C 1
ATOM 1831 O O . GLU B 1 92 ? 34.280 43.216 -3.780 1.00 15.01 92 GLU B O 1
ATOM 1837 N N . LEU B 1 93 ? 35.506 42.214 -2.195 1.00 16.18 93 LEU B N 1
ATOM 1838 C CA . LEU B 1 93 ? 34.623 42.673 -1.110 1.00 17.16 93 LEU B CA 1
ATOM 1839 C C . LEU B 1 93 ? 34.626 44.194 -1.088 1.00 16.81 93 LEU B C 1
ATOM 1840 O O . LEU B 1 93 ? 35.635 44.830 -1.406 1.00 15.62 93 LEU B O 1
ATOM 1845 N N . THR B 1 94 ? 33.495 44.769 -0.710 1.00 14.38 94 THR B N 1
ATOM 1846 C CA . THR B 1 94 ? 33.339 46.213 -0.674 1.00 16.28 94 THR B CA 1
ATOM 1847 C C . THR B 1 94 ? 33.148 46.754 0.742 1.00 16.57 94 THR B C 1
ATOM 1848 O O . THR B 1 94 ? 32.940 45.998 1.701 1.00 14.85 94 THR B O 1
ATOM 1852 N N . GLN B 1 95 ? 33.222 48.075 0.859 1.00 17.13 95 GLN B N 1
ATOM 1853 C CA . GLN B 1 95 ? 32.986 48.724 2.138 1.00 19.64 95 GLN B CA 1
ATOM 1854 C C . GLN B 1 95 ? 31.620 48.254 2.678 1.00 17.02 95 GLN B C 1
ATOM 1855 O O . GLN B 1 95 ? 31.493 47.907 3.852 1.00 20.82 95 GLN B O 1
ATOM 1861 N N . ALA B 1 96 ? 30.601 48.252 1.820 1.00 16.01 96 ALA B N 1
ATOM 1862 C CA . ALA B 1 96 ? 29.268 47.812 2.232 1.00 14.71 96 ALA B CA 1
ATOM 1863 C C . ALA B 1 96 ? 29.273 46.366 2.723 1.00 16.12 96 ALA B C 1
ATOM 1864 O O . ALA B 1 96 ? 28.571 46.036 3.684 1.00 15.63 96 ALA B O 1
ATOM 1866 N N . ASP B 1 97 ? 30.056 45.496 2.076 1.00 14.75 97 ASP B N 1
ATOM 1867 C CA . ASP B 1 97 ? 30.118 44.116 2.510 1.00 13.76 97 ASP B CA 1
ATOM 1868 C C . ASP B 1 97 ? 30.679 44.039 3.924 1.00 14.99 97 ASP B C 1
ATOM 1869 O O . ASP B 1 97 ? 30.165 43.302 4.760 1.00 13.31 97 ASP B O 1
ATOM 1874 N N . TYR B 1 98 ? 31.744 44.790 4.184 1.00 13.42 98 TYR B N 1
ATOM 1875 C CA . TYR B 1 98 ? 32.353 44.763 5.511 1.00 15.03 98 TYR B CA 1
ATOM 1876 C C . TYR B 1 98 ? 31.435 45.336 6.591 1.00 13.61 98 TYR B C 1
ATOM 1877 O O . TYR B 1 98 ? 31.405 44.837 7.712 1.00 14.52 98 TYR B O 1
ATOM 1886 N N . GLU B 1 99 ? 30.675 46.366 6.256 1.00 16.20 99 GLU B N 1
ATOM 1887 C CA . GLU B 1 99 ? 29.764 46.958 7.223 1.00 18.60 99 GLU B CA 1
ATOM 1888 C C . GLU B 1 99 ? 28.593 46.028 7.511 1.00 18.21 99 GLU B C 1
ATOM 1889 O O . GLU B 1 99 ? 28.145 45.927 8.644 1.00 17.57 99 GLU B O 1
ATOM 1895 N N . VAL B 1 100 ? 28.090 45.359 6.479 1.00 15.94 100 VAL B N 1
ATOM 1896 C CA . VAL B 1 100 ? 26.982 44.429 6.658 1.00 13.19 100 VAL B CA 1
ATOM 1897 C C . VAL B 1 100 ? 27.467 43.232 7.468 1.00 12.67 100 VAL B C 1
ATOM 1898 O O . VAL B 1 100 ? 26.730 42.697 8.294 1.00 11.91 100 VAL B O 1
ATOM 1902 N N . ALA B 1 101 ? 28.711 42.818 7.252 1.00 11.12 101 ALA B N 1
ATOM 1903 C CA . ALA B 1 101 ? 29.266 41.698 8.021 1.00 10.51 101 ALA B CA 1
ATOM 1904 C C . ALA B 1 101 ? 29.348 42.057 9.515 1.00 14.78 101 ALA B C 1
ATOM 1905 O O . ALA B 1 101 ? 29.028 41.236 10.369 1.00 13.73 101 ALA B O 1
ATOM 1907 N N . GLU B 1 102 ? 29.759 43.288 9.821 1.00 15.76 102 GLU B N 1
ATOM 1908 C CA . GLU B 1 102 ? 29.874 43.714 11.216 1.00 18.55 102 GLU B CA 1
ATOM 1909 C C . GLU B 1 102 ? 28.486 43.766 11.856 1.00 14.48 102 GLU B C 1
ATOM 1910 O O . GLU B 1 102 ? 28.289 43.347 12.989 1.00 13.53 102 GLU B O 1
ATOM 1916 N N . TYR B 1 103 ? 27.529 44.285 11.106 1.00 14.00 103 TYR B N 1
ATOM 1917 C CA . TYR B 1 103 ? 26.152 44.377 11.565 1.00 13.36 103 TYR B CA 1
ATOM 1918 C C . TYR B 1 103 ? 25.605 42.986 11.908 1.00 12.91 103 TYR B C 1
ATOM 1919 O O . TYR B 1 103 ? 24.949 42.785 12.949 1.00 13.25 103 TYR B O 1
ATOM 1928 N N . LEU B 1 104 ? 25.880 42.013 11.038 1.00 9.69 104 LEU B N 1
ATOM 1929 C CA . LEU B 1 104 ? 25.424 40.643 11.259 1.00 10.26 104 LEU B CA 1
ATOM 1930 C C . LEU B 1 104 ? 26.100 39.954 12.448 1.00 10.18 104 LEU B C 1
ATOM 1931 O O . LEU B 1 104 ? 25.456 39.191 13.174 1.00 10.82 104 LEU B O 1
ATOM 1936 N N . ARG B 1 105 ? 27.391 40.206 12.650 1.00 14.16 105 ARG B N 1
ATOM 1937 C CA . ARG B 1 105 ? 28.071 39.606 13.804 1.00 14.22 105 ARG B CA 1
ATOM 1938 C C . ARG B 1 105 ? 27.386 40.178 15.062 1.00 15.34 105 ARG B C 1
ATOM 1939 O O . ARG B 1 105 ? 27.078 39.446 16.014 1.00 13.31 105 ARG B O 1
ATOM 1947 N N . ARG B 1 106 ? 27.137 41.487 15.045 1.00 16.66 106 ARG B N 1
ATOM 1948 C CA . ARG B 1 106 ? 26.484 42.172 16.169 1.00 15.69 106 ARG B CA 1
ATOM 1949 C C . ARG B 1 106 ? 25.074 41.614 16.404 1.00 18.04 106 ARG B C 1
ATOM 1950 O O . ARG B 1 106 ? 24.679 41.383 17.557 1.00 18.51 106 ARG B O 1
ATOM 1958 N N . LYS B 1 107 ? 24.322 41.394 15.323 1.00 14.84 107 LYS B N 1
ATOM 1959 C CA . LYS B 1 107 ? 22.974 40.842 15.424 1.00 15.66 107 LYS B CA 1
ATOM 1960 C C . LYS B 1 107 ? 22.954 39.491 16.119 1.00 16.40 107 LYS B C 1
ATOM 1961 O O . LYS B 1 107 ? 21.997 39.164 16.813 1.00 15.87 107 LYS B O 1
ATOM 1967 N N . GLY B 1 108 ? 24.013 38.711 15.918 1.00 16.80 108 GLY B N 1
ATOM 1968 C CA . GLY B 1 108 ? 24.140 37.412 16.561 1.00 16.53 108 GLY B CA 1
ATOM 1969 C C . GLY B 1 108 ? 23.277 36.253 16.082 1.00 18.17 108 GLY B C 1
ATOM 1970 O O . GLY B 1 108 ? 23.187 35.232 16.767 1.00 18.98 108 GLY B O 1
ATOM 1971 N N . LYS B 1 109 ? 22.633 36.404 14.929 1.00 14.75 109 LYS B N 1
ATOM 1972 C CA . LYS B 1 109 ? 21.802 35.336 14.378 1.00 18.63 109 LYS B CA 1
ATOM 1973 C C . LYS B 1 109 ? 22.683 34.353 13.585 1.00 16.14 109 LYS B C 1
ATOM 1974 O O . LYS B 1 109 ? 23.721 34.741 13.060 1.00 19.90 109 LYS B O 1
ATOM 1980 N N . PRO B 1 110 ? 22.290 33.071 13.498 1.00 15.40 110 PRO B N 1
ATOM 1981 C CA . PRO B 1 110 ? 23.125 32.140 12.728 1.00 15.34 110 PRO B CA 1
ATOM 1982 C C . PRO B 1 110 ? 23.268 32.718 11.318 1.00 16.13 110 PRO B C 1
ATOM 1983 O O . PRO B 1 110 ? 22.294 33.204 10.746 1.00 13.28 110 PRO B O 1
ATOM 1987 N N . VAL B 1 111 ? 24.474 32.676 10.768 1.00 14.39 111 VAL B N 1
ATOM 1988 C CA . VAL B 1 111 ? 24.700 33.221 9.436 1.00 15.77 111 VAL B CA 1
ATOM 1989 C C . VAL B 1 111 ? 25.366 32.203 8.523 1.00 15.82 111 VAL B C 1
ATOM 1990 O O . VAL B 1 111 ? 26.339 31.562 8.915 1.00 12.90 111 VAL B O 1
ATOM 1994 N N . ILE B 1 112 ? 24.826 32.039 7.320 1.00 13.69 112 ILE B N 1
ATOM 1995 C CA . ILE B 1 112 ? 25.447 31.168 6.334 1.00 11.63 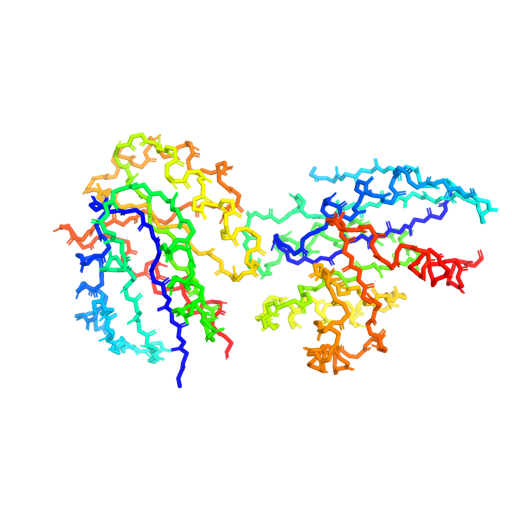112 ILE B CA 1
ATOM 1996 C C . ILE B 1 112 ? 26.009 32.128 5.270 1.00 10.96 112 ILE B C 1
ATOM 1997 O O . ILE B 1 112 ? 25.267 32.895 4.649 1.00 10.80 112 ILE B O 1
ATOM 2002 N N . LEU B 1 113 ? 27.323 32.117 5.086 1.00 11.79 113 LEU B N 1
ATOM 2003 C CA . LEU B 1 113 ? 27.952 32.966 4.084 1.00 11.95 113 LEU B CA 1
ATOM 2004 C C . LEU B 1 113 ? 27.806 32.292 2.712 1.00 10.43 113 LEU B C 1
ATOM 2005 O O . LEU B 1 113 ? 28.315 31.207 2.490 1.00 13.26 113 LEU B O 1
ATOM 2010 N N . VAL B 1 114 ? 27.125 32.963 1.798 1.00 11.71 114 VAL B N 1
ATOM 2011 C CA . VAL B 1 114 ? 26.890 32.428 0.470 1.00 10.94 114 VAL B CA 1
ATOM 2012 C C . VAL B 1 114 ? 27.675 33.236 -0.553 1.00 9.94 114 VAL B C 1
ATOM 2013 O O . VAL B 1 114 ? 27.485 34.439 -0.647 1.00 9.83 114 VAL B O 1
ATOM 2017 N N . ALA B 1 115 ? 28.592 32.601 -1.290 1.00 9.82 115 ALA B N 1
ATOM 2018 C CA . ALA B 1 115 ? 29.315 33.349 -2.329 1.00 11.02 115 ALA B CA 1
ATOM 2019 C C . ALA B 1 115 ? 28.501 33.173 -3.602 1.00 12.40 115 ALA B C 1
ATOM 2020 O O . ALA B 1 115 ? 28.155 32.049 -3.981 1.00 12.18 115 ALA B O 1
ATOM 2022 N N . THR B 1 116 ? 28.206 34.278 -4.271 1.00 12.71 116 THR B N 1
ATOM 2023 C CA . THR B 1 116 ? 27.394 34.219 -5.472 1.00 14.90 116 THR B CA 1
ATOM 2024 C C . THR B 1 116 ? 28.169 34.360 -6.767 1.00 14.21 116 THR B C 1
ATOM 2025 O O . THR B 1 116 ? 29.324 34.771 -6.773 1.00 15.17 116 THR B O 1
ATOM 2029 N N . LYS B 1 117 ? 27.490 34.016 -7.855 1.00 14.50 117 LYS B N 1
ATOM 2030 C CA . LYS B 1 117 ? 28.030 34.061 -9.209 1.00 13.05 117 LYS B CA 1
ATOM 2031 C C . LYS B 1 117 ? 29.277 33.191 -9.375 1.00 13.54 117 LYS B C 1
ATOM 2032 O O . LYS B 1 117 ? 30.136 33.508 -10.190 1.00 14.77 117 LYS B O 1
ATOM 2038 N N . VAL B 1 118 ? 29.396 32.123 -8.593 1.00 12.43 118 VAL B N 1
ATOM 2039 C CA . VAL B 1 118 ? 30.545 31.214 -8.736 1.00 13.63 118 VAL B CA 1
ATOM 2040 C C . VAL B 1 118 ? 30.113 30.264 -9.864 1.00 13.43 118 VAL B C 1
ATOM 2041 O O . VAL B 1 118 ? 29.771 29.113 -9.627 1.00 15.43 118 VAL B O 1
ATOM 2045 N N . ASP B 1 119 ? 30.119 30.776 -11.092 1.00 14.62 119 ASP B N 1
ATOM 2046 C CA . ASP B 1 119 ? 29.663 30.011 -12.252 1.00 16.17 119 ASP B CA 1
ATOM 2047 C C . ASP B 1 119 ? 30.505 28.803 -12.627 1.00 18.01 119 ASP B C 1
ATOM 2048 O O . ASP B 1 119 ? 29.993 27.847 -13.196 1.00 18.33 119 ASP B O 1
ATOM 2053 N N . ASP B 1 120 ? 31.787 28.852 -12.300 1.00 17.32 120 ASP B N 1
ATOM 2054 C CA . ASP B 1 120 ? 32.705 27.752 -12.602 1.00 21.30 120 ASP B CA 1
ATOM 2055 C C . ASP B 1 120 ? 33.544 27.435 -11.372 1.00 18.59 120 ASP B C 1
ATOM 2056 O O . ASP B 1 120 ? 33.853 28.318 -10.578 1.00 19.48 120 ASP B O 1
ATOM 2061 N N . PRO B 1 121 ? 33.915 26.160 -11.195 1.00 21.38 121 PRO B N 1
ATOM 2062 C CA . PRO B 1 121 ? 34.722 25.721 -10.051 1.00 21.70 121 PRO B CA 1
ATOM 2063 C C . PRO B 1 121 ? 36.005 26.550 -9.862 1.00 23.56 121 PRO B C 1
ATOM 2064 O O . PRO B 1 121 ? 36.472 26.735 -8.734 1.00 22.97 121 PRO B O 1
ATOM 2068 N N . LYS B 1 122 ? 36.567 27.052 -10.957 1.00 22.98 122 LYS B N 1
ATOM 2069 C CA . LYS B 1 122 ? 37.798 27.821 -10.860 1.00 25.81 122 LYS B CA 1
ATOM 2070 C C . LYS B 1 122 ? 37.646 29.100 -10.040 1.00 26.59 122 LYS B C 1
ATOM 2071 O O . LYS B 1 122 ? 38.599 29.545 -9.400 1.00 26.00 122 LYS B O 1
ATOM 2077 N N . HIS B 1 123 ? 36.455 29.690 -10.052 1.00 23.41 123 HIS B N 1
ATOM 2078 C CA . HIS B 1 123 ? 36.240 30.898 -9.282 1.00 23.38 123 HIS B CA 1
ATOM 2079 C C . HIS B 1 123 ? 36.357 30.614 -7.783 1.00 22.38 123 HIS B C 1
ATOM 2080 O O . HIS B 1 123 ? 36.650 31.515 -6.996 1.00 21.78 123 HIS B O 1
ATOM 2087 N N . GLU B 1 124 ? 36.140 29.364 -7.389 1.00 19.57 124 GLU B N 1
ATOM 2088 C CA . GLU B 1 124 ? 36.196 29.002 -5.977 1.00 22.04 124 GLU B CA 1
ATOM 2089 C C . GLU B 1 124 ? 37.592 29.190 -5.402 1.00 24.03 124 GLU B C 1
ATOM 2090 O O . GLU B 1 124 ? 37.750 29.411 -4.202 1.00 21.89 124 GLU B O 1
ATOM 2096 N N . LEU B 1 125 ? 38.605 29.122 -6.258 1.00 24.78 125 LEU B N 1
ATOM 2097 C CA . LEU B 1 125 ? 39.978 29.279 -5.793 1.00 24.13 125 LEU B CA 1
ATOM 2098 C C . LEU B 1 125 ? 40.255 30.709 -5.313 1.00 23.46 125 LEU B C 1
ATOM 2099 O O . LEU B 1 125 ? 41.228 30.950 -4.594 1.00 25.25 125 LEU B O 1
ATOM 2104 N N . TYR B 1 126 ? 39.388 31.649 -5.687 1.00 22.85 126 TYR B N 1
ATOM 2105 C CA . TYR B 1 126 ? 39.562 33.052 -5.319 1.00 24.08 126 TYR B CA 1
ATOM 2106 C C . TYR B 1 126 ? 38.603 33.602 -4.264 1.00 22.78 126 TYR B C 1
ATOM 2107 O O . TYR B 1 126 ? 38.307 34.797 -4.259 1.00 23.82 126 TYR B O 1
ATOM 2116 N N . LEU B 1 127 ? 38.130 32.752 -3.364 1.00 21.00 127 LEU B N 1
ATOM 2117 C CA . LEU B 1 127 ? 37.199 33.213 -2.341 1.00 20.10 127 LEU B CA 1
ATOM 2118 C C . LEU B 1 127 ? 37.849 33.517 -0.988 1.00 18.47 127 LEU B C 1
ATOM 2119 O O . LEU B 1 127 ? 37.156 33.874 -0.032 1.00 17.05 127 LEU B O 1
ATOM 2124 N N . GLY B 1 128 ? 39.176 33.399 -0.927 1.00 15.72 128 GLY B N 1
ATOM 2125 C CA . GLY B 1 128 ? 39.923 33.648 0.307 1.00 14.26 128 GLY B CA 1
ATOM 2126 C C . GLY B 1 128 ? 39.482 34.788 1.214 1.00 14.27 128 GLY B C 1
ATOM 2127 O O . GLY B 1 128 ? 39.327 34.591 2.422 1.00 14.95 128 GLY B O 1
ATOM 2128 N N . PRO B 1 129 ? 39.313 36.006 0.681 1.00 13.78 129 PRO B N 1
ATOM 2129 C CA . PRO B 1 129 ? 38.886 37.144 1.510 1.00 16.59 129 PRO B CA 1
ATOM 2130 C C . PRO B 1 129 ? 37.594 36.872 2.295 1.00 17.87 129 PRO B C 1
ATOM 2131 O O . PRO B 1 129 ? 37.379 37.448 3.355 1.00 15.87 129 PRO B O 1
ATOM 2135 N N . LEU B 1 130 ? 36.743 35.989 1.775 1.00 14.45 130 LEU B N 1
ATOM 2136 C CA . LEU B 1 130 ? 35.475 35.672 2.440 1.00 17.34 130 LEU B CA 1
ATOM 2137 C C . LEU B 1 130 ? 35.617 34.932 3.768 1.00 20.55 130 LEU B C 1
ATOM 2138 O O . LEU B 1 130 ? 34.823 35.143 4.691 1.00 20.35 130 LEU B O 1
ATOM 2143 N N . TYR B 1 131 ? 36.616 34.057 3.860 1.00 21.05 131 TYR B N 1
ATOM 2144 C CA . TYR B 1 131 ? 36.842 33.284 5.075 1.00 24.99 131 TYR B CA 1
ATOM 2145 C C . TYR B 1 131 ? 37.179 34.191 6.259 1.00 26.02 131 TYR B C 1
ATOM 2146 O O . TYR B 1 131 ? 37.121 33.758 7.403 1.00 28.72 131 TYR B O 1
ATOM 2155 N N . GLY B 1 132 ? 37.511 35.448 5.982 1.00 25.37 132 GLY B N 1
ATOM 2156 C CA . GLY B 1 132 ? 37.850 36.367 7.053 1.00 28.92 132 GLY B CA 1
ATOM 2157 C C . GLY B 1 132 ? 36.693 37.178 7.610 1.00 31.34 132 GLY B C 1
ATOM 2158 O O . GLY B 1 132 ? 36.858 37.916 8.585 1.00 31.15 132 GLY B O 1
ATOM 2159 N N . LEU B 1 133 ? 35.520 37.061 6.990 1.00 28.71 133 LEU B N 1
ATOM 2160 C CA . LEU B 1 133 ? 34.352 37.800 7.447 1.00 25.66 133 LEU B CA 1
ATOM 2161 C C . LEU B 1 133 ? 33.878 37.312 8.815 1.00 25.42 133 LEU B C 1
ATOM 2162 O O . LEU B 1 133 ? 33.105 37.993 9.493 1.00 26.98 133 LEU B O 1
ATOM 2167 N N . GLY B 1 134 ? 34.331 36.129 9.215 1.00 24.76 134 GLY B N 1
ATOM 2168 C CA . GLY B 1 134 ? 33.949 35.595 10.513 1.00 23.30 134 GLY B CA 1
ATOM 2169 C C . GLY B 1 134 ? 32.709 34.724 10.538 1.00 24.96 134 GLY B C 1
ATOM 2170 O O . GLY B 1 134 ? 32.066 34.562 11.587 1.00 24.22 134 GLY B O 1
ATOM 2171 N N . PHE B 1 135 ? 32.365 34.141 9.393 1.00 23.39 135 PHE B N 1
ATOM 2172 C CA . PHE B 1 135 ? 31.185 33.291 9.329 1.00 21.46 135 PHE B CA 1
ATOM 2173 C C . PHE B 1 135 ? 31.497 31.876 8.858 1.00 20.52 135 PHE B C 1
ATOM 2174 O O . PHE B 1 135 ? 30.596 31.129 8.496 1.00 22.33 135 PHE B O 1
ATOM 2182 N N . GLY B 1 136 ? 32.770 31.512 8.864 1.00 20.31 136 GLY B N 1
ATOM 2183 C CA . GLY B 1 136 ? 33.145 30.185 8.412 1.00 20.26 136 GLY B CA 1
ATOM 2184 C C . GLY B 1 136 ? 33.306 30.103 6.900 1.00 18.18 136 GLY B C 1
ATOM 2185 O O . GLY B 1 136 ? 33.295 31.123 6.200 1.00 21.70 136 GLY B O 1
ATOM 2186 N N . ASP B 1 137 ? 33.453 28.884 6.393 1.00 18.01 137 ASP B N 1
ATOM 2187 C CA . ASP B 1 137 ? 33.625 28.671 4.963 1.00 16.50 137 ASP B CA 1
ATOM 2188 C C . ASP B 1 137 ? 32.390 29.148 4.185 1.00 15.15 137 ASP B C 1
ATOM 2189 O O . ASP B 1 137 ? 31.251 28.884 4.567 1.00 12.93 137 ASP B O 1
ATOM 2194 N N . PRO B 1 138 ? 32.610 29.878 3.095 1.00 12.93 138 PRO B N 1
ATOM 2195 C CA . PRO B 1 138 ? 31.474 30.353 2.303 1.00 13.57 138 PRO B CA 1
ATOM 2196 C C . PRO B 1 138 ? 30.984 29.183 1.460 1.00 16.12 138 PRO B C 1
ATOM 2197 O O . PRO B 1 138 ? 31.769 28.289 1.136 1.00 14.34 138 PRO B O 1
ATOM 2201 N N . ILE B 1 139 ? 29.696 29.178 1.130 1.00 14.07 139 ILE B N 1
ATOM 2202 C CA . ILE B 1 139 ? 29.128 28.131 0.293 1.00 13.01 139 ILE B CA 1
ATOM 2203 C C . ILE B 1 139 ? 29.032 28.735 -1.102 1.00 13.38 139 ILE B C 1
ATOM 2204 O O . ILE B 1 139 ? 28.276 29.673 -1.333 1.00 14.06 139 ILE B O 1
ATOM 2209 N N . PRO B 1 140 ? 29.801 28.193 -2.061 1.00 15.62 140 PRO B N 1
ATOM 2210 C CA . PRO B 1 140 ? 29.778 28.717 -3.425 1.00 14.43 140 PRO B CA 1
ATOM 2211 C C . PRO B 1 140 ? 28.491 28.380 -4.164 1.00 14.46 140 PRO B C 1
ATOM 2212 O O . PRO B 1 140 ? 28.092 27.231 -4.214 1.00 14.63 140 PRO B O 1
ATOM 2216 N N . THR B 1 141 ? 27.843 29.384 -4.733 1.00 13.21 141 THR B N 1
ATOM 2217 C CA . THR B 1 141 ? 26.626 29.131 -5.486 1.00 14.65 141 THR B CA 1
ATOM 2218 C C . THR B 1 141 ? 26.659 29.905 -6.789 1.00 12.03 141 THR B C 1
ATOM 2219 O O . THR B 1 141 ? 27.464 30.819 -6.971 1.00 13.87 141 THR B O 1
ATOM 2223 N N . SER B 1 142 ? 25.780 29.506 -7.695 1.00 12.49 142 SER B N 1
ATOM 2224 C CA . SER B 1 142 ? 25.618 30.161 -8.982 1.00 12.86 142 SER B CA 1
ATOM 2225 C C . SER B 1 142 ? 24.168 30.007 -9.361 1.00 15.07 142 SER B C 1
ATOM 2226 O O . SER B 1 142 ? 23.698 28.885 -9.522 1.00 15.34 142 SER B O 1
ATOM 2229 N N . SER B 1 143 ? 23.446 31.117 -9.481 1.00 16.30 143 SER B N 1
ATOM 2230 C CA . SER B 1 143 ? 22.042 31.049 -9.892 1.00 18.69 143 SER B CA 1
ATOM 2231 C C . SER B 1 143 ? 21.970 30.853 -11.408 1.00 21.35 143 SER B C 1
ATOM 2232 O O . SER B 1 143 ? 21.032 30.246 -11.930 1.00 22.06 143 SER B O 1
ATOM 2235 N N . GLU B 1 144 ? 22.966 31.373 -12.109 1.00 20.66 144 GLU B N 1
ATOM 2236 C CA . GLU B 1 144 ? 23.023 31.247 -13.560 1.00 23.18 144 GLU B CA 1
ATOM 2237 C C . GLU B 1 144 ? 23.207 29.764 -13.944 1.00 21.77 144 GLU B C 1
ATOM 2238 O O . GLU B 1 144 ? 22.563 29.267 -14.867 1.00 21.40 144 GLU B O 1
ATOM 2244 N N . HIS B 1 145 ? 24.071 29.054 -13.226 1.00 20.17 145 HIS B N 1
ATOM 2245 C CA . HIS B 1 145 ? 24.324 27.647 -13.529 1.00 21.99 145 HIS B CA 1
ATOM 2246 C C . HIS B 1 145 ? 23.712 26.666 -12.532 1.00 21.34 145 HIS B C 1
ATOM 2247 O O . HIS B 1 145 ? 24.007 25.471 -12.585 1.00 22.56 145 HIS B O 1
ATOM 2254 N N . ALA B 1 146 ? 22.877 27.168 -11.623 1.00 18.67 146 ALA B N 1
ATOM 2255 C CA . ALA B 1 146 ? 22.249 26.340 -10.605 1.00 16.74 146 ALA B CA 1
ATOM 2256 C C . ALA B 1 146 ? 23.270 25.468 -9.859 1.00 16.30 146 ALA B C 1
ATOM 2257 O O . ALA B 1 146 ? 23.114 24.246 -9.758 1.00 16.45 146 ALA B O 1
ATOM 2259 N N . ARG B 1 147 ? 24.320 26.099 -9.334 1.00 15.12 147 ARG B N 1
ATOM 2260 C CA . ARG B 1 147 ? 25.348 25.369 -8.593 1.00 16.01 147 ARG B CA 1
ATOM 2261 C C . ARG B 1 147 ? 25.266 25.665 -7.092 1.00 14.91 147 ARG B C 1
ATOM 2262 O O . ARG B 1 147 ? 24.928 26.778 -6.686 1.00 15.01 147 ARG B O 1
ATOM 2270 N N . GLY B 1 148 ? 25.580 24.653 -6.288 1.00 15.35 148 GLY B N 1
ATOM 2271 C CA . GLY B 1 148 ? 25.596 24.794 -4.842 1.00 15.18 148 GLY B CA 1
ATOM 2272 C C . GLY B 1 148 ? 24.254 24.929 -4.134 1.00 15.05 148 GLY B C 1
ATOM 2273 O O . GLY B 1 148 ? 24.221 25.163 -2.927 1.00 14.94 148 GLY B O 1
ATOM 2274 N N . LEU B 1 149 ? 23.151 24.763 -4.854 1.00 15.12 149 LEU B N 1
ATOM 2275 C CA . LEU B 1 149 ? 21.837 24.891 -4.213 1.00 15.45 149 LEU B CA 1
ATOM 2276 C C . LEU B 1 149 ? 21.553 23.748 -3.237 1.00 18.44 149 LEU B C 1
ATOM 2277 O O . LEU B 1 149 ? 20.905 23.966 -2.211 1.00 16.92 149 LEU B O 1
ATOM 2282 N N . GLU B 1 150 ? 22.032 22.532 -3.530 1.00 17.29 150 GLU B N 1
ATOM 2283 C CA . GLU B 1 150 ? 21.821 21.427 -2.592 1.00 21.33 150 GLU B CA 1
ATOM 2284 C C . GLU B 1 150 ? 22.646 21.663 -1.331 1.00 18.78 150 GLU B C 1
ATOM 2285 O O . GLU B 1 150 ? 22.158 21.469 -0.219 1.00 19.73 150 GLU B O 1
ATOM 2291 N N . GLU B 1 151 ? 23.902 22.064 -1.505 1.00 16.35 151 GLU B N 1
ATOM 2292 C CA . GLU B 1 151 ? 24.782 22.324 -0.363 1.00 16.30 151 GLU B CA 1
ATOM 2293 C C . GLU B 1 151 ? 24.146 23.406 0.518 1.00 14.37 151 GLU B C 1
ATOM 2294 O O . GLU B 1 151 ? 24.146 23.312 1.736 1.00 15.95 151 GLU B O 1
ATOM 2300 N N . LEU B 1 152 ? 23.572 24.419 -0.112 1.00 16.04 152 LEU B N 1
ATOM 2301 C CA . LEU B 1 152 ? 22.947 25.510 0.629 1.00 14.71 152 LEU B CA 1
ATOM 2302 C C . LEU B 1 152 ? 21.739 25.040 1.445 1.00 13.73 152 LEU B C 1
ATOM 2303 O O . LEU B 1 152 ? 21.622 25.378 2.620 1.00 13.20 152 LEU B O 1
ATOM 2308 N N . LEU B 1 153 ? 20.850 24.256 0.834 1.00 13.54 153 LEU B N 1
ATOM 2309 C CA . LEU B 1 153 ? 19.664 23.761 1.547 1.00 15.27 153 LEU B CA 1
ATOM 2310 C C . LEU B 1 153 ? 20.055 22.859 2.718 1.00 17.17 153 LEU B C 1
ATOM 2311 O O . LEU B 1 153 ? 19.407 22.853 3.766 1.00 15.32 153 LEU B O 1
ATOM 2316 N N . GLU B 1 154 ? 21.112 22.079 2.524 1.00 17.87 154 GLU B N 1
ATOM 2317 C CA . GLU B 1 154 ? 21.579 21.182 3.576 1.00 18.43 154 GLU B CA 1
ATOM 2318 C C . GLU B 1 154 ? 22.051 22.008 4.761 1.00 16.48 154 GLU B C 1
ATOM 2319 O O . GLU B 1 154 ? 21.748 21.675 5.905 1.00 16.67 154 GLU B O 1
ATOM 2325 N N . ALA B 1 155 ? 22.799 23.075 4.477 1.00 12.33 155 ALA B N 1
ATOM 2326 C CA . ALA B 1 155 ? 23.319 23.975 5.514 1.00 13.76 155 ALA B CA 1
ATOM 2327 C C . ALA B 1 155 ? 22.201 24.702 6.251 1.00 13.77 155 ALA B C 1
ATOM 2328 O O . ALA B 1 155 ? 22.262 24.869 7.471 1.00 11.65 155 ALA B O 1
ATOM 2330 N N . ILE B 1 156 ? 21.197 25.152 5.502 1.00 14.68 156 ILE B N 1
ATOM 2331 C CA . ILE B 1 156 ? 20.055 25.863 6.090 1.00 14.04 156 ILE B CA 1
ATOM 2332 C C . ILE B 1 156 ? 19.348 24.947 7.087 1.00 14.31 156 ILE B C 1
ATOM 2333 O O . ILE B 1 156 ? 19.101 25.325 8.240 1.00 14.91 156 ILE B O 1
ATOM 2338 N N . TRP B 1 157 ? 19.048 23.726 6.654 1.00 14.95 157 TRP B N 1
ATOM 2339 C CA . TRP B 1 157 ? 18.355 22.798 7.522 1.00 16.23 157 TRP B CA 1
ATOM 2340 C C . TRP B 1 157 ? 19.164 22.311 8.723 1.00 17.51 157 TRP B C 1
ATOM 2341 O O . TRP B 1 157 ? 18.582 21.964 9.736 1.00 19.68 157 TRP B O 1
ATOM 2352 N N . GLU B 1 158 ? 20.491 22.304 8.630 1.00 17.86 158 GLU B N 1
ATOM 2353 C CA . GLU B 1 158 ? 21.319 21.888 9.764 1.00 21.04 158 GLU B CA 1
ATOM 2354 C C . GLU B 1 158 ? 21.226 22.916 10.898 1.00 22.40 158 GLU B C 1
ATOM 2355 O O . GLU B 1 158 ? 21.568 22.619 12.039 1.00 22.45 158 GLU B O 1
ATOM 2361 N N . ARG B 1 159 ? 20.775 24.125 10.577 1.00 20.64 159 ARG B N 1
ATOM 2362 C CA . ARG B 1 159 ? 20.659 25.190 11.569 1.00 23.41 159 ARG B CA 1
ATOM 2363 C C . ARG B 1 159 ? 19.213 25.505 11.931 1.00 27.07 159 ARG B C 1
ATOM 2364 O O . ARG B 1 159 ? 18.958 26.293 12.841 1.00 28.34 159 ARG B O 1
ATOM 2372 N N . LEU B 1 160 ? 18.265 24.899 11.223 1.00 28.13 160 LEU B N 1
ATOM 2373 C CA . LEU B 1 160 ? 16.863 25.132 11.543 1.00 31.19 160 LEU B CA 1
ATOM 2374 C C . LEU B 1 160 ? 16.430 24.187 12.658 1.00 35.95 160 LEU B C 1
ATOM 2375 O O . LEU B 1 160 ? 16.476 22.964 12.507 1.00 37.28 160 LEU B O 1
ATOM 2380 N N . PRO B 1 161 ? 16.028 24.747 13.810 1.00 39.99 161 PRO B N 1
ATOM 2381 C CA . PRO B 1 161 ? 15.588 23.905 14.924 1.00 41.83 161 PRO B CA 1
ATOM 2382 C C . PRO B 1 161 ? 14.189 23.378 14.616 1.00 43.91 161 PRO B C 1
ATOM 2383 O O . PRO B 1 161 ? 13.213 24.017 15.061 1.00 46.14 161 PRO B O 1
#

Secondary structure (DSSP, 8-state):
-EEEEEE--TTSSHHHHHHHHHH-----EEEEEEETTEEEEEEE-GGG-SSSS--HHHHHHHHHHTTT-SEEEEEEESSSPP-HHHHHHHHHHHHHT--EEEEEE---SGGGGGG-GGGGGGSS-SPEE-BTTTTBSHHHHHHHHHHH--/-EEEEEE--TTSSHHHHHHHHHH-----EEEEEEETTEEEEEEE-GGG-SSSS--HHHHHHHHHHTTT-SEEEEEEESSSPP-HHHHHHHHHHHHHT--EEEEEE---SGGGGGG-GGGGGSSS-S-EE-BTTTTBSHHHHHHHHHHH--

Sequence (300 aa):
MHKVVIVGRPNVGKSSLFNRLLKKRSDLKEGVVETDRGRFLLVDTGGLWSGDKWEKKIQEKVDRALEDAEVVLFAVDGRAELTQADYEVAEYLRRKGKPVILVATKVDDPKHELYLGPLYGLGFGDPIPTSSEHARGLEELLEAIWERLPMHKVVIVGRPNVGKSSLFNRLLKKRSDLKEGVVETDRGRFLLVDTGGLWSGDKWEKKIQEKVDRALEDAEVVLFAVDGRAELTQADYEVAEYLRRKGKPVILVATKVDDPKHELYLGPLYGLGFGDPIPTSSEHARGLEELLEAIWERLP

Organism: Thermus thermophilus (strain ATCC 27634 / DSM 579 / HB8) (NCBI:txid300852)